Protein AF-A0A1G4IX82-F1 (afdb_monomer)

Radius of gyration: 28.61 Å; Cα contacts (8 Å, |Δi|>4): 313; chains: 1; bounding box: 62×104×57 Å

Structure (mmCIF, N/CA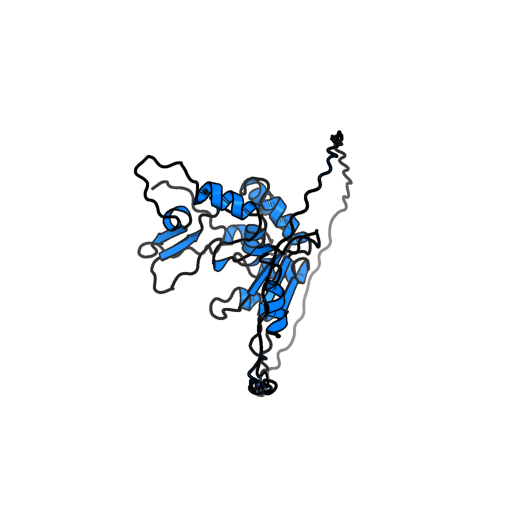/C/O backbone):
data_AF-A0A1G4IX82-F1
#
_entry.id   AF-A0A1G4IX82-F1
#
loop_
_atom_site.group_PDB
_atom_site.id
_atom_site.type_symbol
_atom_site.label_atom_id
_atom_site.label_alt_id
_atom_site.label_comp_id
_atom_site.label_asym_id
_atom_site.label_entity_id
_atom_site.label_seq_id
_atom_site.pdbx_PDB_ins_code
_atom_site.Cartn_x
_atom_site.Cartn_y
_atom_site.Cartn_z
_atom_site.occupancy
_atom_site.B_iso_or_equiv
_atom_site.auth_seq_id
_atom_site.auth_comp_id
_atom_site.auth_asym_id
_atom_site.auth_atom_id
_atom_site.pdbx_PDB_model_num
ATOM 1 N N . MET A 1 1 ? 23.870 -3.091 -19.923 1.00 41.22 1 MET A N 1
ATOM 2 C CA . MET A 1 1 ? 22.782 -3.648 -19.103 1.00 41.22 1 MET A CA 1
ATOM 3 C C . MET A 1 1 ? 23.452 -4.299 -17.916 1.00 41.22 1 MET A C 1
ATOM 5 O O . MET A 1 1 ? 24.104 -5.318 -18.095 1.00 41.22 1 MET A O 1
ATOM 9 N N . SER A 1 2 ? 23.462 -3.625 -16.768 1.00 43.12 2 SER A N 1
ATOM 10 C CA . SER A 1 2 ? 23.873 -4.253 -15.514 1.00 43.12 2 SER A CA 1
ATOM 11 C C . SER A 1 2 ? 22.915 -5.416 -15.274 1.00 43.12 2 SER A C 1
ATOM 13 O O . SER A 1 2 ? 21.701 -5.225 -15.257 1.00 43.12 2 SER A O 1
ATOM 15 N N . ASN A 1 3 ? 23.457 -6.631 -15.205 1.00 47.16 3 ASN A N 1
ATOM 16 C CA . ASN A 1 3 ? 22.726 -7.838 -14.829 1.00 47.16 3 ASN A CA 1
ATOM 17 C C . ASN A 1 3 ? 22.459 -7.794 -13.322 1.00 47.16 3 ASN A C 1
ATOM 19 O O . ASN A 1 3 ? 22.955 -8.645 -12.586 1.00 47.16 3 ASN A O 1
ATOM 23 N N . ASP A 1 4 ? 21.754 -6.765 -12.853 1.00 60.28 4 ASP A N 1
ATOM 24 C CA . ASP A 1 4 ? 21.287 -6.772 -11.478 1.00 60.28 4 ASP A CA 1
ATOM 25 C C . ASP A 1 4 ? 20.246 -7.890 -11.365 1.00 60.28 4 ASP A C 1
ATOM 27 O O . ASP A 1 4 ? 19.323 -7.960 -12.189 1.00 60.28 4 ASP A O 1
ATOM 31 N N . PRO A 1 5 ? 20.430 -8.829 -10.423 1.00 74.31 5 PRO A N 1
ATOM 32 C CA . PRO A 1 5 ? 19.507 -9.932 -10.247 1.00 74.31 5 PRO A CA 1
ATOM 33 C C . PRO A 1 5 ? 18.136 -9.362 -9.889 1.00 74.31 5 PRO A C 1
ATOM 35 O O . PRO A 1 5 ? 17.968 -8.690 -8.875 1.00 74.31 5 PRO A O 1
ATOM 38 N N . PHE A 1 6 ? 17.157 -9.613 -10.755 1.00 84.69 6 PHE A N 1
ATOM 39 C CA . PHE A 1 6 ? 15.769 -9.278 -10.479 1.00 84.69 6 PHE A CA 1
ATOM 40 C C . PHE A 1 6 ? 15.252 -10.170 -9.345 1.00 84.69 6 PHE A C 1
ATOM 42 O O . PHE A 1 6 ? 15.363 -11.395 -9.423 1.00 84.69 6 PHE A O 1
ATOM 49 N N . VAL A 1 7 ? 14.684 -9.546 -8.317 1.00 91.25 7 VAL A N 1
ATOM 50 C CA . VAL A 1 7 ? 13.991 -10.216 -7.215 1.00 91.25 7 VAL A CA 1
ATOM 51 C C . VAL A 1 7 ? 12.502 -9.935 -7.377 1.00 91.25 7 VAL A C 1
ATOM 53 O O . VAL A 1 7 ? 12.116 -8.775 -7.467 1.00 91.25 7 VAL A O 1
ATOM 56 N N . ASP A 1 8 ? 11.680 -10.984 -7.430 1.00 95.00 8 ASP A N 1
ATOM 57 C CA . ASP A 1 8 ? 10.219 -10.858 -7.392 1.00 95.00 8 ASP A CA 1
ATOM 58 C C . ASP A 1 8 ? 9.787 -10.707 -5.926 1.00 95.00 8 ASP A C 1
ATOM 60 O O . ASP A 1 8 ? 9.756 -11.683 -5.164 1.00 95.00 8 ASP A O 1
ATOM 64 N N . TYR A 1 9 ? 9.530 -9.466 -5.507 1.00 96.56 9 TYR A N 1
ATOM 65 C CA . TYR A 1 9 ? 9.206 -9.161 -4.114 1.00 96.56 9 TYR A CA 1
ATOM 66 C C . TYR A 1 9 ? 7.823 -9.681 -3.728 1.00 96.56 9 TYR A C 1
ATOM 68 O O . TYR A 1 9 ? 7.663 -10.184 -2.616 1.00 96.56 9 TYR A O 1
ATOM 76 N N . SER A 1 10 ? 6.837 -9.633 -4.629 1.00 96.62 10 SER A N 1
ATOM 77 C CA . SER A 1 10 ? 5.525 -10.242 -4.394 1.00 96.62 10 SER A CA 1
ATOM 78 C C . SER A 1 10 ? 5.630 -11.727 -4.070 1.00 96.62 10 SER A C 1
ATOM 80 O O . SER A 1 10 ? 5.012 -12.180 -3.103 1.00 96.62 10 SER A O 1
ATOM 82 N N . GLN A 1 11 ? 6.416 -12.483 -4.842 1.00 96.12 11 GLN A N 1
ATOM 83 C CA . GLN A 1 11 ? 6.622 -13.906 -4.595 1.00 96.12 11 GLN A CA 1
ATOM 84 C C . GLN A 1 11 ? 7.388 -14.132 -3.290 1.00 96.12 11 GLN A C 1
ATOM 86 O O . GLN A 1 11 ? 6.940 -14.912 -2.449 1.00 96.12 11 GLN A O 1
ATOM 91 N N . LEU A 1 12 ? 8.504 -13.433 -3.079 1.00 96.62 12 LEU A N 1
ATOM 92 C CA . LEU A 1 12 ? 9.318 -13.580 -1.872 1.00 96.62 12 LEU A CA 1
ATOM 93 C C . LEU A 1 12 ? 8.511 -13.303 -0.594 1.00 96.62 12 LEU A C 1
ATOM 95 O O . LEU A 1 12 ? 8.520 -14.109 0.333 1.00 96.62 12 LEU A O 1
ATOM 99 N N . LEU A 1 13 ? 7.784 -12.186 -0.557 1.00 97.06 13 LEU A N 1
ATOM 100 C CA . LEU A 1 13 ? 6.978 -11.791 0.596 1.00 97.06 13 LEU A CA 1
ATOM 101 C C . LEU A 1 13 ? 5.743 -12.688 0.775 1.00 97.06 13 LEU A C 1
ATOM 103 O O . LEU A 1 13 ? 5.242 -12.811 1.889 1.00 97.06 13 LEU A O 1
ATOM 107 N N . SER A 1 14 ? 5.265 -13.367 -0.276 1.00 96.31 14 SER A N 1
ATOM 108 C CA . SER A 1 14 ? 4.189 -14.361 -0.135 1.00 96.31 14 SER A CA 1
ATOM 109 C C . SER A 1 14 ? 4.606 -15.586 0.687 1.00 96.31 14 SER A C 1
ATOM 111 O O . SER A 1 14 ? 3.750 -16.223 1.297 1.00 96.31 14 SER A O 1
ATOM 113 N N . HIS A 1 15 ? 5.912 -15.874 0.760 1.00 97.00 15 HIS A N 1
ATOM 114 C CA . HIS A 1 15 ? 6.483 -16.938 1.589 1.00 97.00 15 HIS A CA 1
ATOM 115 C C . HIS A 1 15 ? 6.694 -16.529 3.054 1.00 97.00 15 HIS A C 1
ATOM 117 O O . HIS A 1 15 ? 7.236 -17.315 3.832 1.00 97.00 15 HIS A O 1
ATOM 123 N N . LEU A 1 16 ? 6.270 -15.319 3.443 1.00 96.75 16 LEU A N 1
ATOM 124 C CA . LEU A 1 16 ? 6.296 -14.873 4.837 1.00 96.75 16 LEU A CA 1
ATOM 125 C C . LEU A 1 16 ? 5.443 -15.773 5.739 1.00 96.75 16 LEU A C 1
ATOM 127 O O . LEU A 1 16 ? 5.769 -15.928 6.912 1.00 96.75 16 LEU A O 1
ATOM 131 N N . LEU A 1 17 ? 4.393 -16.388 5.187 1.00 96.12 17 LEU A N 1
ATOM 132 C CA . LEU A 1 17 ? 3.630 -17.437 5.854 1.00 96.12 17 LEU A CA 1
ATOM 133 C C . LEU A 1 17 ? 3.975 -18.809 5.278 1.00 96.12 17 LEU A C 1
ATOM 135 O O . LEU A 1 17 ? 4.116 -18.969 4.062 1.00 96.12 17 LEU A O 1
ATOM 139 N N . THR A 1 18 ? 4.074 -19.803 6.154 1.00 95.12 18 THR A N 1
ATOM 140 C CA . THR A 1 18 ? 4.174 -21.211 5.768 1.00 95.12 18 THR A CA 1
ATOM 141 C C . THR A 1 18 ? 2.829 -21.729 5.254 1.00 95.12 18 THR A C 1
ATOM 143 O O . THR A 1 18 ? 1.803 -21.043 5.315 1.00 95.12 18 THR A O 1
ATOM 146 N N . ASP A 1 19 ? 2.789 -22.954 4.735 1.00 92.94 19 ASP A N 1
ATOM 147 C CA . ASP A 1 19 ? 1.537 -23.571 4.283 1.00 92.94 19 ASP A CA 1
ATOM 148 C C . ASP A 1 19 ? 0.565 -23.846 5.439 1.00 92.94 19 ASP A C 1
ATOM 150 O O . ASP A 1 19 ? -0.650 -23.812 5.248 1.00 92.94 19 ASP A O 1
ATOM 154 N N . GLU A 1 20 ? 1.095 -23.983 6.650 1.00 92.62 20 GLU A N 1
ATOM 155 C CA . GLU A 1 20 ? 0.353 -24.135 7.901 1.00 92.62 20 GLU A CA 1
ATOM 156 C C . GLU A 1 20 ? -0.244 -22.811 8.407 1.00 92.62 20 GLU A C 1
ATOM 158 O O . GLU A 1 20 ? -1.150 -22.827 9.237 1.00 92.62 20 GLU A O 1
ATOM 163 N N . GLY A 1 21 ? 0.200 -21.671 7.863 1.00 90.75 21 GLY A N 1
ATOM 164 C CA . GLY A 1 21 ? -0.281 -20.340 8.241 1.00 90.75 21 GLY A CA 1
ATOM 165 C C . GLY A 1 21 ? 0.510 -19.670 9.365 1.00 90.75 21 GLY A C 1
ATOM 166 O O . GLY A 1 21 ? 0.087 -18.616 9.831 1.00 90.75 21 GLY A O 1
ATOM 167 N N . ASP A 1 22 ? 1.648 -20.239 9.760 1.00 92.81 22 ASP A N 1
ATOM 168 C CA . ASP A 1 22 ? 2.578 -19.636 10.716 1.00 92.81 22 ASP A CA 1
ATOM 169 C C . ASP A 1 22 ? 3.584 -18.719 10.005 1.00 92.81 22 ASP A C 1
ATOM 171 O O . ASP A 1 22 ? 3.828 -18.848 8.802 1.00 92.81 22 ASP A O 1
ATOM 175 N N . LEU A 1 23 ? 4.202 -17.791 10.742 1.00 94.06 23 LEU A N 1
ATOM 176 C CA . LEU A 1 23 ? 5.293 -16.974 10.206 1.00 94.06 23 LEU A CA 1
ATOM 177 C C . LEU A 1 23 ? 6.522 -17.843 9.914 1.00 94.06 23 LEU A C 1
ATOM 179 O O . LEU A 1 23 ? 6.988 -18.614 10.749 1.00 94.06 23 LEU A O 1
ATOM 183 N N . ASN A 1 24 ? 7.074 -17.694 8.714 1.00 96.56 24 ASN A N 1
ATOM 184 C CA . ASN A 1 24 ? 8.258 -18.421 8.291 1.00 96.56 24 ASN A CA 1
ATOM 185 C C . ASN A 1 24 ? 9.527 -17.724 8.802 1.00 96.56 24 ASN A C 1
ATOM 187 O O . ASN A 1 24 ? 10.044 -16.813 8.153 1.00 96.56 24 ASN A O 1
ATOM 191 N N . ASP A 1 25 ? 10.060 -18.187 9.934 1.00 95.31 25 ASP A N 1
ATOM 192 C CA . ASP A 1 25 ? 11.262 -17.630 10.576 1.00 95.31 25 ASP A CA 1
ATOM 193 C C . ASP A 1 25 ? 12.472 -17.520 9.634 1.00 95.31 25 ASP A C 1
ATOM 195 O O . ASP A 1 25 ? 13.252 -16.568 9.718 1.00 95.31 25 ASP A O 1
ATOM 199 N N . GLY A 1 26 ? 12.631 -18.471 8.708 1.00 96.38 26 GLY A N 1
ATOM 200 C CA . GLY A 1 26 ? 13.714 -18.446 7.725 1.00 96.38 26 GLY A CA 1
ATOM 201 C C . GLY A 1 26 ? 13.577 -17.279 6.747 1.00 96.38 26 GLY A C 1
ATOM 202 O O . GLY A 1 26 ? 14.545 -16.562 6.488 1.00 96.38 26 GLY A O 1
ATOM 203 N N . VAL A 1 27 ? 12.362 -17.052 6.243 1.00 96.12 27 VAL A N 1
ATOM 204 C CA . VAL A 1 27 ? 12.056 -15.926 5.348 1.00 96.12 27 VAL A CA 1
ATOM 205 C C . VAL A 1 27 ? 12.118 -14.605 6.108 1.00 96.12 27 VAL A C 1
ATOM 207 O O . VAL A 1 27 ? 12.743 -13.666 5.629 1.00 96.12 27 VAL A O 1
ATOM 210 N N . VAL A 1 28 ? 11.565 -14.539 7.320 1.00 95.62 28 VAL A N 1
ATOM 211 C CA . VAL A 1 28 ? 11.653 -13.371 8.211 1.00 95.62 28 VAL A CA 1
ATOM 212 C C . VAL A 1 28 ? 13.117 -12.977 8.446 1.00 95.62 28 VAL A C 1
ATOM 214 O O . VAL A 1 28 ? 13.485 -11.818 8.252 1.00 95.62 28 VAL A O 1
ATOM 217 N N . SER A 1 29 ? 13.978 -13.946 8.780 1.00 95.44 29 SER A N 1
ATOM 218 C CA . SER A 1 29 ? 15.417 -13.725 8.974 1.00 95.44 29 SER A CA 1
ATOM 219 C C . SER A 1 29 ? 16.102 -13.180 7.719 1.00 95.44 29 SER A C 1
ATOM 221 O O . SER A 1 29 ? 16.913 -12.254 7.800 1.00 95.44 29 SER A O 1
ATOM 223 N N . PHE A 1 30 ? 15.751 -13.707 6.546 1.00 96.44 30 PHE A N 1
ATOM 224 C CA . PHE A 1 30 ? 16.269 -13.212 5.274 1.00 96.44 30 PHE A CA 1
ATOM 225 C C . PHE A 1 30 ? 15.810 -11.775 4.980 1.00 96.44 30 PHE A C 1
ATOM 227 O O . PHE A 1 30 ? 16.629 -10.925 4.628 1.00 96.44 30 PHE A O 1
ATOM 234 N N . LEU A 1 31 ? 14.525 -11.473 5.181 1.00 95.88 31 LEU A N 1
ATOM 235 C CA . LEU A 1 31 ? 13.945 -10.153 4.922 1.00 95.88 31 LEU A CA 1
ATOM 236 C C . LEU A 1 31 ? 14.518 -9.062 5.837 1.00 95.88 31 LEU A C 1
ATOM 238 O O . LEU A 1 31 ? 14.674 -7.928 5.382 1.00 95.88 31 LEU A O 1
ATOM 242 N N . TYR A 1 32 ? 14.922 -9.402 7.068 1.00 94.94 32 TYR A N 1
ATOM 243 C CA . TYR A 1 32 ? 15.658 -8.476 7.941 1.00 94.94 32 TYR A CA 1
ATOM 244 C C . TYR A 1 32 ? 16.965 -7.976 7.323 1.00 94.94 32 TYR A C 1
ATOM 246 O O . TYR A 1 32 ? 17.339 -6.829 7.541 1.00 94.94 32 TYR A O 1
ATOM 254 N N . HIS A 1 33 ? 17.653 -8.816 6.550 1.00 94.12 33 HIS A N 1
ATOM 255 C CA . HIS A 1 33 ? 18.909 -8.444 5.899 1.00 94.12 33 HIS A CA 1
ATOM 256 C C . HIS A 1 33 ? 18.693 -7.812 4.520 1.00 94.12 33 HIS A C 1
ATOM 258 O O . HIS A 1 33 ? 19.575 -7.112 4.026 1.00 94.12 33 HIS A O 1
ATOM 264 N N . LEU A 1 34 ? 17.542 -8.067 3.889 1.00 94.25 34 LEU A N 1
ATOM 265 C CA . LEU A 1 34 ? 17.231 -7.567 2.553 1.00 94.25 34 LEU A CA 1
ATOM 266 C C . LEU A 1 34 ? 16.857 -6.079 2.555 1.00 94.25 34 LEU A C 1
ATOM 268 O O . LEU A 1 34 ? 17.252 -5.350 1.646 1.00 94.25 34 LEU A O 1
ATOM 272 N N . PHE A 1 35 ? 16.092 -5.626 3.552 1.00 94.25 35 PHE A N 1
ATOM 273 C CA . PHE A 1 35 ? 15.639 -4.238 3.635 1.00 94.25 35 PHE A CA 1
ATOM 274 C C . PHE A 1 35 ? 16.540 -3.402 4.562 1.00 94.25 35 PHE A C 1
ATOM 276 O O . PHE A 1 35 ? 16.764 -3.791 5.707 1.00 94.25 35 PHE A O 1
ATOM 283 N N . PRO A 1 36 ? 17.035 -2.232 4.117 1.00 93.25 36 PRO A N 1
ATOM 284 C CA . PRO A 1 36 ? 17.949 -1.409 4.909 1.00 93.25 36 PRO A CA 1
ATOM 285 C C . PRO A 1 36 ? 17.248 -0.690 6.073 1.00 93.25 36 PRO A C 1
ATOM 287 O O . PRO A 1 36 ? 16.031 -0.526 6.073 1.00 93.25 36 PRO A O 1
ATOM 290 N N . GLY A 1 37 ? 18.027 -0.194 7.043 1.00 90.56 37 GLY A N 1
ATOM 291 C CA . GLY A 1 37 ? 17.549 0.743 8.075 1.00 90.56 37 GLY A CA 1
ATOM 292 C C . GLY A 1 37 ? 16.405 0.206 8.940 1.00 90.56 37 GLY A C 1
ATOM 293 O O . GLY A 1 37 ? 15.438 0.931 9.200 1.00 90.56 37 GLY A O 1
ATOM 294 N N . ASP A 1 38 ? 16.474 -1.080 9.299 1.00 95.75 38 ASP A N 1
ATOM 295 C CA . ASP A 1 38 ? 15.471 -1.812 10.085 1.00 95.75 38 ASP A CA 1
ATOM 296 C C . ASP A 1 38 ? 14.043 -1.688 9.530 1.00 95.75 38 ASP A C 1
ATOM 298 O O . ASP A 1 38 ? 13.053 -1.832 10.250 1.00 95.75 38 ASP A O 1
ATOM 302 N N . LEU A 1 39 ? 13.913 -1.391 8.233 1.00 97.19 39 LEU A N 1
ATOM 303 C CA . LEU A 1 39 ? 12.640 -1.073 7.596 1.00 97.19 39 LEU A CA 1
ATOM 304 C C . LEU A 1 39 ? 11.651 -2.235 7.715 1.00 97.19 39 LEU A C 1
ATOM 306 O O . LEU A 1 39 ? 10.479 -2.015 8.015 1.00 97.19 39 LEU A 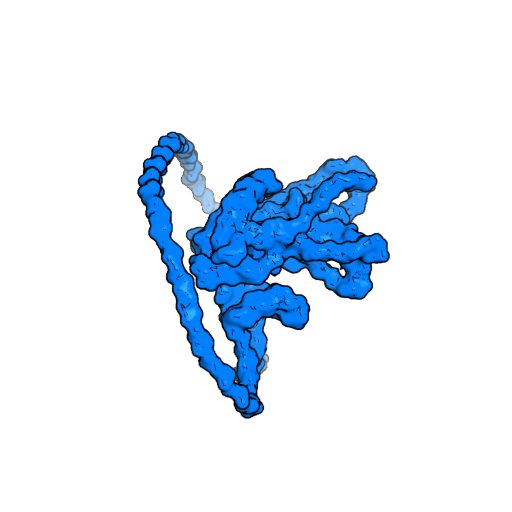O 1
ATOM 310 N N . PHE A 1 40 ? 12.135 -3.469 7.554 1.00 97.88 40 PHE A N 1
ATOM 311 C CA . PHE A 1 40 ? 11.311 -4.662 7.716 1.00 97.88 40 PHE A CA 1
ATOM 312 C C . PHE A 1 40 ? 10.873 -4.880 9.172 1.00 97.88 40 PHE A C 1
ATOM 314 O O . PHE A 1 40 ? 9.701 -5.153 9.408 1.00 97.88 40 PHE A O 1
ATOM 321 N N . VAL A 1 41 ? 11.759 -4.665 10.157 1.00 97.75 41 VAL A N 1
ATOM 322 C CA . VAL A 1 41 ? 11.407 -4.740 11.592 1.00 97.75 41 VAL A CA 1
ATOM 323 C C . VAL A 1 41 ? 10.297 -3.748 11.921 1.00 97.75 41 VAL A C 1
ATOM 325 O O . VAL A 1 41 ? 9.314 -4.099 12.574 1.00 97.75 41 VAL A O 1
ATOM 328 N N . ARG A 1 42 ? 10.432 -2.507 11.443 1.00 98.06 42 ARG A N 1
ATOM 329 C CA . ARG A 1 42 ? 9.450 -1.444 11.672 1.00 98.06 42 ARG A CA 1
ATOM 330 C C . ARG A 1 42 ? 8.121 -1.739 10.978 1.00 98.06 42 ARG A C 1
ATOM 332 O O . ARG A 1 42 ? 7.076 -1.511 11.577 1.00 98.06 42 ARG A O 1
ATOM 339 N N . ALA A 1 43 ? 8.147 -2.286 9.762 1.00 98.31 43 ALA A N 1
ATOM 340 C CA . ALA A 1 43 ? 6.940 -2.705 9.051 1.00 98.31 43 ALA A CA 1
ATOM 341 C C . ALA A 1 43 ? 6.218 -3.860 9.765 1.00 98.31 43 ALA A C 1
ATOM 343 O O . ALA A 1 43 ? 5.009 -3.787 9.951 1.00 98.31 43 ALA A O 1
ATOM 344 N N . MET A 1 44 ? 6.944 -4.881 10.231 1.00 97.75 44 MET A N 1
ATOM 345 C CA . MET A 1 44 ? 6.365 -5.979 11.018 1.00 97.75 44 MET A CA 1
ATOM 346 C C . MET A 1 44 ? 5.806 -5.490 12.357 1.00 97.75 44 MET A C 1
ATOM 348 O O . MET A 1 44 ? 4.689 -5.839 12.721 1.00 97.75 44 MET A O 1
ATOM 352 N N . SER A 1 45 ? 6.528 -4.602 13.045 1.00 97.50 45 SER A N 1
ATOM 353 C CA . SER A 1 45 ? 6.041 -3.985 14.286 1.00 97.50 45 SER A CA 1
ATOM 354 C C . SER A 1 45 ? 4.733 -3.224 14.063 1.00 97.50 45 SER A C 1
ATOM 356 O O . SER A 1 45 ? 3.853 -3.257 14.916 1.00 97.50 45 SER A O 1
ATOM 358 N N . LEU A 1 46 ? 4.592 -2.562 12.910 1.00 97.75 46 LEU A N 1
ATOM 359 C CA . LEU A 1 46 ? 3.368 -1.862 12.535 1.00 97.75 46 LEU A CA 1
ATOM 360 C C . LEU A 1 46 ? 2.216 -2.827 12.222 1.00 97.75 46 LEU A C 1
ATOM 362 O O . LEU A 1 46 ? 1.083 -2.580 12.628 1.00 97.75 46 LEU A O 1
ATOM 366 N N . LEU A 1 47 ? 2.507 -3.941 11.544 1.00 97.69 47 LEU A N 1
ATOM 367 C CA . LEU A 1 47 ? 1.524 -4.994 11.279 1.00 97.69 47 LEU A CA 1
ATOM 368 C C . LEU A 1 47 ? 0.962 -5.601 12.567 1.00 97.69 47 LEU A C 1
ATOM 370 O O . LEU A 1 47 ? -0.189 -6.028 12.568 1.00 97.69 47 LEU A O 1
ATOM 374 N N . ASP A 1 48 ? 1.729 -5.595 13.657 1.00 97.00 48 ASP A N 1
ATOM 375 C CA . ASP A 1 48 ? 1.306 -6.099 14.966 1.00 97.00 48 ASP A CA 1
ATOM 376 C C . ASP A 1 48 ? 0.744 -5.011 15.905 1.00 97.00 48 ASP A C 1
ATOM 378 O O . ASP A 1 48 ? 0.176 -5.334 16.953 1.00 97.00 48 ASP A O 1
ATOM 382 N N . SER A 1 49 ? 0.854 -3.721 15.556 1.00 96.31 49 SER A N 1
ATOM 383 C CA . SER A 1 49 ? 0.565 -2.618 16.490 1.00 96.31 49 SER A CA 1
ATOM 384 C C . SER A 1 49 ? -0.921 -2.329 16.708 1.00 96.31 49 SER A C 1
ATOM 386 O O . SER A 1 49 ? -1.271 -1.665 17.680 1.00 96.31 49 SER A O 1
ATOM 388 N N . ARG A 1 50 ? -1.808 -2.855 15.850 1.00 97.31 50 ARG A N 1
ATOM 389 C CA . ARG A 1 50 ? -3.250 -2.529 15.823 1.00 97.31 50 ARG A CA 1
ATOM 390 C C . ARG A 1 50 ? -3.566 -1.090 15.420 1.00 97.31 50 ARG A C 1
ATOM 392 O O . ARG A 1 50 ? -4.645 -0.588 15.730 1.00 97.31 50 ARG A O 1
ATOM 399 N N . ASP A 1 51 ? -2.666 -0.449 14.683 1.00 96.88 51 ASP A N 1
ATOM 400 C CA . ASP A 1 51 ? -2.871 0.917 14.193 1.00 96.88 51 ASP A CA 1
ATOM 401 C C . ASP A 1 51 ? -3.141 0.993 12.688 1.00 96.88 51 ASP A C 1
ATOM 403 O O . ASP A 1 51 ? -3.305 2.087 12.150 1.00 96.88 51 ASP A O 1
ATOM 407 N N . MET A 1 52 ? -3.195 -0.144 11.993 1.00 98.00 52 MET A N 1
ATOM 408 C CA . MET A 1 52 ? -3.421 -0.201 1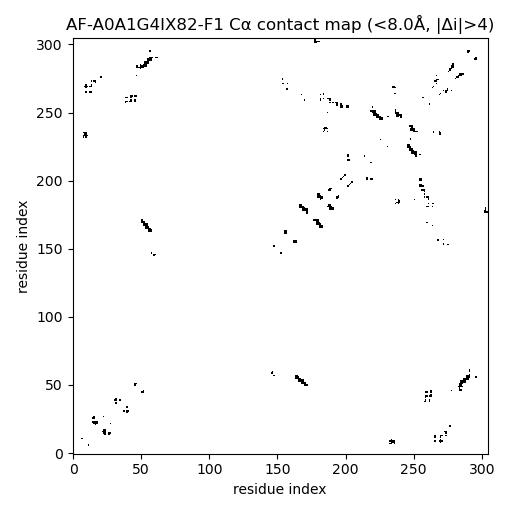0.549 1.00 98.00 52 MET A CA 1
ATOM 409 C C . MET A 1 52 ? -4.897 -0.423 10.218 1.00 98.00 52 MET A C 1
ATOM 411 O O . MET A 1 52 ? -5.518 -1.387 10.670 1.00 98.00 52 MET A O 1
ATOM 415 N N . PHE A 1 53 ? -5.434 0.450 9.370 1.00 97.56 53 PHE A N 1
ATOM 416 C CA . PHE A 1 53 ? -6.825 0.447 8.936 1.00 97.56 53 PHE A CA 1
ATOM 417 C C . PHE A 1 53 ? -6.911 0.465 7.409 1.00 97.56 53 PHE A C 1
ATOM 419 O O . PHE A 1 53 ? -6.239 1.252 6.737 1.00 97.56 53 PHE A O 1
ATOM 426 N N . ILE A 1 54 ? -7.777 -0.382 6.863 1.00 97.25 54 ILE A N 1
ATOM 427 C CA . ILE A 1 54 ? -8.136 -0.433 5.448 1.00 97.25 54 ILE A CA 1
ATOM 428 C C . ILE A 1 54 ? -9.630 -0.125 5.360 1.00 97.25 54 ILE A C 1
ATOM 430 O O . ILE A 1 54 ? -10.472 -0.968 5.669 1.00 97.25 54 ILE A O 1
ATOM 434 N N . TYR A 1 55 ? -9.963 1.098 4.954 1.00 95.75 55 TYR A N 1
ATOM 435 C CA . TYR A 1 55 ? -11.348 1.513 4.752 1.00 95.75 55 TYR A CA 1
ATOM 436 C C . TYR A 1 55 ? -11.780 1.198 3.323 1.00 95.75 55 TYR A C 1
ATOM 438 O O . TYR A 1 55 ? -11.101 1.609 2.383 1.00 95.75 55 TYR A O 1
ATOM 446 N N . LEU A 1 56 ? -12.906 0.509 3.149 1.00 94.25 56 LEU A N 1
ATOM 447 C CA . LEU A 1 56 ? -13.502 0.198 1.848 1.00 94.25 56 LEU A CA 1
ATOM 448 C C . LEU A 1 56 ? -14.790 0.992 1.672 1.00 94.25 56 LEU A C 1
ATOM 450 O O . LEU A 1 56 ? -15.680 0.899 2.512 1.00 94.25 56 LEU A O 1
ATOM 454 N N . PHE A 1 57 ? -14.920 1.742 0.582 1.00 92.06 57 PHE A N 1
ATOM 455 C CA . PHE A 1 57 ? -16.155 2.460 0.291 1.00 92.06 57 PHE A CA 1
ATOM 456 C C . PHE A 1 57 ? -17.132 1.567 -0.485 1.00 92.06 57 PHE A C 1
ATOM 458 O O . PHE A 1 57 ? -16.899 1.255 -1.656 1.00 92.06 57 PHE A O 1
ATOM 465 N N . ASP A 1 58 ? -18.236 1.175 0.157 1.00 87.38 58 ASP A N 1
ATOM 466 C CA . ASP A 1 58 ? -19.300 0.386 -0.470 1.00 87.38 58 ASP A CA 1
ATOM 467 C C . ASP A 1 58 ? -20.401 1.306 -1.014 1.00 87.38 58 ASP A C 1
ATOM 469 O O . ASP A 1 58 ? -21.273 1.796 -0.295 1.00 87.38 58 ASP A O 1
ATOM 473 N N . LYS A 1 59 ? -20.366 1.531 -2.330 1.00 73.19 59 LYS A N 1
ATOM 474 C CA . LYS A 1 59 ? -21.339 2.377 -3.032 1.00 73.19 59 LYS A CA 1
ATOM 475 C C . LYS A 1 59 ? -22.694 1.682 -3.243 1.00 73.19 59 LYS A C 1
ATOM 477 O O . LYS A 1 59 ? -23.664 2.354 -3.599 1.00 73.19 59 LYS A O 1
ATOM 482 N N . ALA A 1 60 ? -22.786 0.361 -3.060 1.00 63.97 60 ALA A N 1
ATOM 483 C CA . ALA A 1 60 ? -23.930 -0.438 -3.502 1.00 63.97 60 ALA A CA 1
ATOM 484 C C . ALA A 1 60 ? -25.227 -0.173 -2.714 1.00 63.97 60 ALA A C 1
ATOM 486 O O . ALA A 1 60 ? -26.308 -0.513 -3.191 1.00 63.97 60 ALA A O 1
ATOM 487 N N . GLN A 1 61 ? -25.157 0.490 -1.556 1.00 53.69 61 GLN A N 1
ATOM 488 C CA . GLN A 1 61 ? -26.338 0.790 -0.732 1.00 53.69 61 GLN A CA 1
ATOM 489 C C . GLN A 1 61 ? -26.917 2.199 -0.956 1.00 53.69 61 GLN A C 1
ATOM 491 O O . GLN A 1 61 ? -27.933 2.574 -0.371 1.00 53.69 61 GLN A O 1
ATOM 496 N N . GLY A 1 62 ? -26.314 2.983 -1.852 1.00 49.06 62 GLY A N 1
ATOM 497 C CA . GLY A 1 62 ? -26.640 4.387 -2.076 1.00 49.06 62 GLY A CA 1
ATOM 498 C C . GLY A 1 62 ? -27.784 4.664 -3.054 1.00 49.06 62 GLY A C 1
ATOM 499 O O . GLY A 1 62 ? -27.625 5.524 -3.915 1.00 49.06 62 GLY A O 1
ATOM 500 N N . THR A 1 63 ? -28.971 4.063 -2.904 1.00 44.78 63 THR A N 1
ATOM 501 C CA . THR A 1 63 ? -30.193 4.831 -3.229 1.00 44.78 63 THR A CA 1
ATOM 502 C C . THR A 1 63 ? -30.467 5.759 -2.055 1.00 44.78 63 THR A C 1
ATOM 504 O O . THR A 1 63 ? -31.419 5.578 -1.296 1.00 44.78 63 THR A O 1
ATOM 507 N N . CYS A 1 64 ? -29.575 6.729 -1.865 1.00 44.19 64 CYS A N 1
ATOM 508 C CA . CYS A 1 64 ? -29.803 7.814 -0.937 1.00 44.19 64 CYS A CA 1
ATOM 509 C C . CYS A 1 64 ? -30.984 8.598 -1.514 1.00 44.19 64 CYS A C 1
ATOM 511 O O . CYS A 1 64 ? -30.859 9.261 -2.546 1.00 44.19 64 CYS A O 1
ATOM 513 N N . LYS A 1 65 ? -32.168 8.446 -0.909 1.00 46.44 65 LYS A N 1
ATOM 514 C CA . LYS A 1 65 ? -33.262 9.392 -1.113 1.00 46.44 65 LYS A CA 1
ATOM 515 C C . LYS A 1 65 ? -32.719 10.711 -0.590 1.00 46.44 65 LYS A C 1
ATOM 517 O O . LYS A 1 65 ? -32.738 10.925 0.616 1.00 46.44 65 LYS A O 1
ATOM 522 N N . HIS A 1 66 ? -32.137 11.516 -1.475 1.00 45.81 66 HIS A N 1
ATOM 523 C CA . HIS A 1 66 ? -31.725 12.865 -1.142 1.00 45.81 66 HIS A CA 1
ATOM 524 C C . HIS A 1 66 ? -32.889 13.517 -0.402 1.00 45.81 66 HIS A C 1
ATOM 526 O O . HIS A 1 66 ? -33.985 13.636 -0.953 1.00 45.81 66 HIS A O 1
ATOM 532 N N . SER A 1 67 ? -32.655 13.870 0.861 1.00 51.22 67 SER A N 1
ATOM 533 C CA . SER A 1 67 ? -33.457 14.860 1.558 1.00 51.22 67 SER A CA 1
ATOM 534 C C . SER A 1 67 ? -33.564 16.049 0.614 1.00 51.22 67 SER A C 1
ATOM 536 O O . SER A 1 67 ? -32.536 16.564 0.166 1.00 51.22 67 SER A O 1
ATOM 538 N N . GLU A 1 68 ? -34.793 16.384 0.222 1.00 48.00 68 GLU A N 1
ATOM 539 C CA . GLU A 1 68 ? -35.089 17.508 -0.657 1.00 48.00 68 GLU A CA 1
ATOM 540 C C . GLU A 1 68 ? -34.284 18.722 -0.206 1.00 48.00 68 GLU A C 1
ATOM 542 O O . GLU A 1 68 ? -34.330 19.130 0.956 1.00 48.00 68 GLU A O 1
ATOM 547 N N . SER A 1 69 ? -33.495 19.243 -1.142 1.00 50.16 69 SER A N 1
ATOM 548 C CA . SER A 1 69 ? -32.752 20.481 -0.996 1.00 50.16 69 SER A CA 1
ATOM 549 C C . SER A 1 69 ? -33.712 21.557 -0.496 1.00 50.16 69 SER A C 1
ATOM 551 O O . SER A 1 69 ? -34.629 21.943 -1.216 1.00 50.16 69 SER A O 1
ATOM 553 N N . THR A 1 70 ? -33.522 22.042 0.730 1.00 49.59 70 THR A N 1
ATOM 554 C CA . THR A 1 70 ? -34.176 23.268 1.187 1.00 49.59 70 THR A CA 1
ATOM 555 C C . THR A 1 70 ? -33.725 24.395 0.269 1.00 49.59 70 THR A C 1
ATOM 557 O O . THR A 1 70 ? -32.552 24.770 0.273 1.00 49.59 70 THR A O 1
ATOM 560 N N . GLU A 1 71 ? -34.647 24.881 -0.560 1.00 53.12 71 GLU A N 1
ATOM 561 C CA . GLU A 1 71 ? -34.483 26.098 -1.345 1.00 53.12 71 GLU A CA 1
ATOM 562 C C . GLU A 1 71 ? -34.114 27.241 -0.393 1.00 53.12 71 GLU A C 1
ATOM 564 O O . GLU A 1 71 ? -34.848 27.556 0.544 1.00 53.12 71 GLU A O 1
ATOM 569 N N . THR A 1 72 ? -32.948 27.848 -0.596 1.00 57.91 72 THR A N 1
ATOM 570 C CA . THR A 1 72 ? -32.592 29.102 0.069 1.00 57.91 72 THR A CA 1
ATOM 571 C C . THR A 1 72 ? -33.387 30.226 -0.583 1.00 57.91 72 THR A C 1
ATOM 573 O O . THR A 1 72 ? -33.221 30.480 -1.779 1.00 57.91 72 THR A O 1
ATOM 576 N N . GLU A 1 73 ? -34.259 30.880 0.188 1.00 61.50 73 GLU A N 1
ATOM 577 C CA . GLU A 1 73 ? -34.984 32.070 -0.260 1.00 61.50 73 GLU A CA 1
ATOM 578 C C . GLU A 1 73 ? -34.002 33.175 -0.705 1.00 61.50 73 GLU A C 1
ATOM 580 O O . GLU A 1 73 ? -32.959 33.359 -0.074 1.00 61.50 73 GLU A O 1
ATOM 585 N N . PRO A 1 74 ? -34.302 33.922 -1.783 1.00 61.03 74 PRO A N 1
ATOM 586 C CA . PRO A 1 74 ? -33.440 34.998 -2.253 1.00 61.03 74 PRO A CA 1
ATOM 587 C C . PRO A 1 74 ? -33.503 36.217 -1.321 1.00 61.03 74 PRO A C 1
ATOM 589 O O . PRO A 1 74 ? -34.581 36.764 -1.067 1.00 61.03 74 PRO A O 1
ATOM 592 N N . ASP A 1 75 ? -32.329 36.671 -0.875 1.00 58.28 75 ASP A N 1
ATOM 593 C CA . ASP A 1 75 ? -32.135 37.905 -0.113 1.00 58.28 75 ASP A CA 1
ATOM 594 C C . ASP A 1 75 ? -32.758 39.108 -0.837 1.00 58.28 75 ASP A C 1
ATOM 596 O O . ASP A 1 75 ? -32.433 39.429 -1.984 1.00 58.28 75 ASP A O 1
ATOM 600 N N . ARG A 1 76 ? -33.671 39.799 -0.149 1.00 55.00 76 ARG A N 1
ATOM 601 C CA . ARG A 1 76 ? -34.161 41.118 -0.557 1.00 55.00 76 ARG A CA 1
ATOM 602 C C . ARG A 1 76 ? -33.274 42.192 0.057 1.00 55.00 76 ARG A C 1
ATOM 604 O O . ARG A 1 76 ? -33.281 42.366 1.272 1.00 55.00 76 ARG A O 1
ATOM 611 N N . ASP A 1 77 ? -32.606 42.959 -0.798 1.00 51.09 77 ASP A N 1
ATOM 612 C CA . ASP A 1 77 ? -31.896 44.187 -0.439 1.00 51.09 77 ASP A CA 1
ATOM 613 C C . ASP A 1 77 ? -32.827 45.234 0.201 1.00 51.09 77 ASP A C 1
ATOM 615 O O . ASP A 1 77 ? -33.817 45.648 -0.416 1.00 51.09 77 ASP A O 1
ATOM 619 N N . PRO A 1 78 ? -32.459 45.797 1.363 1.00 51.66 78 PRO A N 1
ATOM 620 C CA . PRO A 1 78 ? -32.860 47.130 1.761 1.00 51.66 78 PRO A CA 1
ATOM 621 C C . PRO A 1 78 ? -31.665 48.073 1.584 1.00 51.66 78 PRO A C 1
ATOM 623 O O . PRO A 1 78 ? -30.752 48.159 2.403 1.00 51.66 78 PRO A O 1
ATOM 626 N N . SER A 1 79 ? -31.695 48.808 0.480 1.00 46.47 79 SER A N 1
ATOM 627 C CA . SER A 1 79 ? -30.841 49.960 0.218 1.00 46.47 79 SER A CA 1
ATOM 628 C C . SER A 1 79 ? -30.964 51.063 1.283 1.00 46.47 79 SER A C 1
ATOM 630 O O . SER A 1 79 ? -32.065 51.319 1.770 1.00 46.47 79 SER A O 1
ATOM 632 N N . LEU A 1 80 ? -29.862 51.819 1.431 1.00 41.19 80 LEU A N 1
ATOM 633 C CA . LEU A 1 80 ? -29.713 53.181 1.990 1.00 41.19 80 LEU A CA 1
ATOM 634 C C . LEU A 1 80 ? -29.641 53.246 3.534 1.00 41.19 80 LEU A C 1
ATOM 636 O O . LEU A 1 80 ? -30.616 53.022 4.235 1.00 41.19 80 LEU A O 1
ATOM 640 N N . SER A 1 81 ? -28.532 53.685 4.144 1.00 37.28 81 SER A N 1
ATOM 641 C CA . SER A 1 81 ? -28.033 55.056 3.991 1.00 37.28 81 SER A CA 1
ATOM 642 C C . SER A 1 81 ? -26.835 55.369 4.925 1.00 37.28 81 SER A C 1
ATOM 644 O O . SER A 1 81 ? -26.762 54.895 6.053 1.00 37.28 81 SER A O 1
ATOM 646 N N . THR A 1 82 ? -25.990 56.288 4.445 1.00 35.91 82 THR A N 1
ATOM 647 C CA . THR A 1 82 ? -25.243 57.342 5.172 1.00 35.91 82 THR A CA 1
ATOM 648 C C . THR A 1 82 ? -23.893 57.063 5.866 1.00 35.91 82 THR A C 1
ATOM 650 O O . THR A 1 82 ? -23.767 56.376 6.870 1.00 35.91 82 THR A O 1
ATOM 653 N N . SER A 1 83 ? -22.907 57.773 5.310 1.00 37.59 83 SER A N 1
ATOM 654 C CA . SER A 1 83 ? -21.566 58.191 5.743 1.00 37.59 83 SER A CA 1
ATOM 655 C C . SER A 1 83 ? -21.347 58.576 7.214 1.00 37.59 83 SER A C 1
ATOM 657 O O . SER A 1 83 ? -22.199 59.252 7.781 1.00 37.59 83 SER A O 1
ATOM 659 N N . HIS A 1 84 ? -20.120 58.378 7.726 1.00 38.91 84 HIS A N 1
ATOM 660 C CA . HIS A 1 84 ? -19.302 59.452 8.326 1.00 38.91 84 HIS A CA 1
ATOM 661 C C . HIS A 1 84 ? -17.819 59.052 8.517 1.00 38.91 84 HIS A C 1
ATOM 663 O O . HIS A 1 84 ? -17.488 57.896 8.753 1.00 38.91 84 HIS A O 1
ATOM 669 N N . ASN A 1 85 ? -16.956 60.059 8.365 1.00 34.28 85 ASN A N 1
ATOM 670 C CA . ASN A 1 85 ? -15.489 60.059 8.378 1.00 34.28 85 ASN A CA 1
ATOM 671 C C . ASN A 1 85 ? -14.828 59.892 9.769 1.00 34.28 85 ASN A C 1
ATOM 673 O O . ASN A 1 85 ? -15.445 60.157 10.800 1.00 34.28 85 ASN A O 1
ATOM 677 N N . SER A 1 86 ? -13.495 59.722 9.695 1.00 35.56 86 SER A N 1
ATOM 678 C CA . SER A 1 86 ? -12.398 60.331 10.495 1.00 35.56 86 SER A CA 1
ATOM 679 C C . SER A 1 86 ? -11.708 59.564 11.646 1.00 35.56 86 SER A C 1
ATOM 681 O O . SER A 1 86 ? -12.297 59.288 12.682 1.00 35.56 86 SER A O 1
ATOM 683 N N . GLU A 1 87 ? -10.391 59.401 11.425 1.00 35.62 87 GLU A N 1
ATOM 684 C CA . GLU A 1 87 ? -9.236 59.706 12.301 1.00 35.62 87 GLU A CA 1
ATOM 685 C C . GLU A 1 87 ? -8.741 58.729 13.393 1.00 35.62 87 GLU A C 1
ATOM 687 O O . GLU A 1 87 ? -9.348 58.516 14.436 1.00 35.62 87 GLU A O 1
ATOM 692 N N . ASP A 1 88 ? -7.529 58.221 13.120 1.00 36.12 88 ASP A N 1
ATOM 693 C CA . ASP A 1 88 ? -6.303 58.224 13.938 1.00 36.12 88 ASP A CA 1
ATOM 694 C C . ASP A 1 88 ? -6.377 58.098 15.470 1.00 36.12 88 ASP A C 1
ATOM 696 O O . ASP A 1 88 ? -6.767 59.024 16.184 1.00 36.12 88 ASP A O 1
ATOM 700 N N . ARG A 1 89 ? -5.702 57.059 15.997 1.00 40.19 89 ARG A N 1
ATOM 701 C CA . ARG A 1 89 ? -4.758 57.254 17.114 1.00 40.19 89 ARG A CA 1
ATOM 702 C C . ARG A 1 89 ? -3.732 56.130 17.292 1.00 40.19 89 ARG A C 1
ATOM 704 O O . ARG A 1 89 ? -4.050 54.980 17.570 1.00 40.19 89 ARG A O 1
ATOM 711 N N . VAL A 1 90 ? -2.472 56.549 17.234 1.00 36.97 90 VAL A 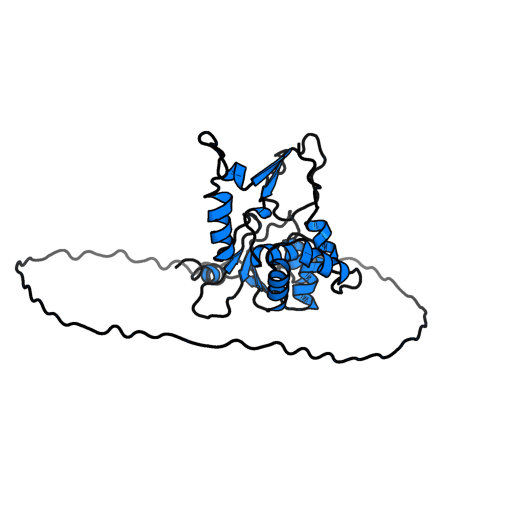N 1
ATOM 712 C CA . VAL A 1 90 ? -1.247 55.870 17.678 1.00 36.97 90 VAL A CA 1
ATOM 713 C C . VAL A 1 90 ? -1.195 55.789 19.208 1.00 36.97 90 VAL A C 1
ATOM 715 O O . VAL A 1 90 ? -1.305 56.832 19.848 1.00 36.97 90 VAL A O 1
ATOM 718 N N . VAL A 1 91 ? -0.875 54.622 19.789 1.00 37.25 91 VAL A N 1
ATOM 719 C CA . VAL A 1 91 ? -0.158 54.518 21.082 1.00 37.25 91 VAL A CA 1
ATOM 720 C C . VAL A 1 91 ? 0.768 53.290 21.095 1.00 37.25 91 VAL A C 1
ATOM 722 O O . VAL A 1 91 ? 0.330 52.153 20.963 1.00 37.25 91 VAL A O 1
ATOM 725 N N . LYS A 1 92 ? 2.065 53.556 21.300 1.00 43.44 92 LYS A N 1
ATOM 726 C CA . LYS A 1 92 ? 3.142 52.610 21.641 1.00 43.44 92 LYS A CA 1
ATOM 727 C C . LYS A 1 92 ? 3.106 52.225 23.129 1.00 43.44 92 LYS A C 1
ATOM 729 O O . LYS A 1 92 ? 2.874 53.103 23.954 1.00 43.44 92 LYS A O 1
ATOM 734 N N . LYS A 1 93 ? 3.485 50.980 23.446 1.00 40.66 93 LYS A N 1
ATOM 735 C CA . LYS A 1 93 ? 4.189 50.462 24.655 1.00 40.66 93 LYS A CA 1
ATOM 736 C C . LYS A 1 93 ? 4.297 48.935 24.442 1.00 40.66 93 LYS A C 1
ATOM 738 O O . LYS A 1 93 ? 3.288 48.336 24.118 1.00 40.66 93 LYS A O 1
ATOM 743 N N . GLY A 1 94 ? 5.423 48.224 24.479 1.00 33.34 94 GLY A N 1
ATOM 744 C CA . GLY A 1 94 ? 6.678 48.418 25.193 1.00 33.34 94 GLY A CA 1
ATOM 745 C C . GLY A 1 94 ? 6.634 47.669 26.527 1.00 33.34 94 GLY A C 1
ATOM 746 O O . GLY A 1 94 ? 6.227 48.297 27.496 1.00 33.34 94 GLY A O 1
ATOM 747 N N . LEU A 1 95 ? 7.013 46.378 26.565 1.00 38.03 95 LEU A N 1
ATOM 748 C CA . LEU A 1 95 ? 7.851 45.792 27.629 1.00 38.03 95 LEU A CA 1
ATOM 749 C C . LEU A 1 95 ? 8.289 44.334 27.342 1.00 38.03 95 LEU A C 1
ATOM 751 O O . LEU A 1 95 ? 7.487 43.435 27.130 1.00 38.03 95 LEU A O 1
ATOM 755 N N . GLU A 1 96 ? 9.609 44.217 27.347 1.00 35.91 96 GLU A N 1
ATOM 756 C CA . GLU A 1 96 ? 10.583 43.157 27.626 1.00 35.91 96 GLU A CA 1
ATOM 757 C C . GLU A 1 96 ? 10.225 41.810 28.306 1.00 35.91 96 GLU A C 1
ATOM 759 O O . GLU A 1 96 ? 9.417 41.721 29.224 1.00 35.91 96 GLU A O 1
ATOM 764 N N . GLN A 1 97 ? 11.061 40.827 27.915 1.00 35.94 97 GLN A N 1
ATOM 765 C CA . GLN A 1 97 ? 11.745 39.780 28.705 1.00 35.94 97 GLN A CA 1
ATOM 766 C C . GLN A 1 97 ? 10.964 38.580 29.271 1.00 35.94 97 GLN A C 1
ATOM 768 O O . GLN A 1 97 ? 10.263 38.673 30.273 1.00 35.94 97 GLN A O 1
ATOM 773 N N . ASN A 1 98 ? 11.303 37.385 28.767 1.00 34.38 98 ASN A N 1
ATOM 774 C CA . ASN A 1 98 ? 12.120 36.416 29.521 1.00 34.38 98 ASN A CA 1
ATOM 775 C C . ASN A 1 98 ? 12.470 35.188 28.658 1.00 34.38 98 ASN A C 1
ATOM 777 O O . ASN A 1 98 ? 11.616 34.353 28.376 1.00 34.38 98 ASN A O 1
ATOM 781 N N . GLN A 1 99 ? 13.745 35.065 28.282 1.00 36.66 99 GLN A N 1
ATOM 782 C CA . GLN A 1 99 ? 14.363 33.806 27.864 1.00 36.66 99 GLN A CA 1
ATOM 783 C C . GLN A 1 99 ? 14.940 33.140 29.116 1.00 36.66 99 GLN A C 1
ATOM 785 O O . GLN A 1 99 ? 15.736 33.752 29.828 1.00 36.66 99 GLN A O 1
ATOM 790 N N . ARG A 1 100 ? 14.529 31.901 29.392 1.00 38.03 100 ARG A N 1
ATOM 791 C CA . ARG A 1 100 ? 15.247 30.998 30.293 1.00 38.03 100 ARG A CA 1
ATOM 792 C C . ARG A 1 100 ? 15.650 29.762 29.512 1.00 38.03 100 ARG A C 1
ATOM 794 O O . ARG A 1 100 ? 14.792 29.058 28.985 1.00 38.03 100 ARG A O 1
ATOM 801 N N . ASP A 1 101 ? 16.956 29.552 29.489 1.00 34.75 101 ASP A N 1
ATOM 802 C CA . ASP A 1 101 ? 17.623 28.310 29.141 1.00 34.75 101 ASP A CA 1
ATOM 803 C C . ASP A 1 101 ? 17.084 27.148 29.980 1.00 34.75 101 ASP A C 1
ATOM 805 O O . ASP A 1 101 ? 16.964 27.250 31.203 1.00 34.75 101 ASP A O 1
ATOM 809 N N . PHE A 1 102 ? 16.809 26.031 29.314 1.00 36.50 102 PHE A N 1
ATOM 810 C CA . PHE A 1 102 ? 16.678 24.722 29.939 1.00 36.50 102 PHE A CA 1
ATOM 811 C C . PHE A 1 102 ? 17.467 23.715 29.101 1.00 36.50 102 PHE A C 1
ATOM 813 O O . PHE A 1 102 ? 17.085 23.361 27.988 1.00 36.50 102 PHE A O 1
ATOM 820 N N . THR A 1 103 ? 18.593 23.277 29.651 1.00 45.62 103 THR A N 1
ATOM 821 C CA . THR A 1 103 ? 19.283 22.041 29.285 1.00 45.62 103 THR A CA 1
ATOM 822 C C . THR A 1 103 ? 18.510 20.835 29.823 1.00 45.62 103 THR A C 1
ATOM 824 O O . THR A 1 103 ? 17.947 20.913 30.917 1.00 45.62 103 THR A O 1
ATOM 827 N N . PRO A 1 104 ? 18.564 19.687 29.130 1.00 44.78 104 PRO A N 1
ATOM 828 C CA . PRO A 1 104 ? 18.388 18.405 29.792 1.00 44.78 104 PRO A CA 1
ATOM 829 C C . PRO A 1 104 ? 19.626 17.511 29.617 1.00 44.78 104 PRO A C 1
ATOM 831 O O . PRO A 1 104 ? 19.975 17.100 28.513 1.00 44.78 104 PRO A O 1
ATOM 834 N N . GLU A 1 105 ? 20.265 17.187 30.742 1.00 36.41 105 GLU A N 1
ATOM 835 C CA . GLU A 1 105 ? 20.969 15.917 30.948 1.00 36.41 105 GLU A CA 1
ATOM 836 C C . GLU A 1 105 ? 19.922 14.822 31.172 1.00 36.41 105 GLU A C 1
ATOM 838 O O . GLU A 1 105 ? 19.086 14.996 32.054 1.00 36.41 105 GLU A O 1
ATOM 843 N N . THR A 1 106 ? 19.982 13.692 30.461 1.00 31.31 106 THR A N 1
ATOM 844 C CA . THR A 1 106 ? 19.596 12.354 30.974 1.00 31.31 106 THR A CA 1
ATOM 845 C C . THR A 1 106 ? 20.184 11.305 30.012 1.00 31.31 106 THR A C 1
ATOM 847 O O . THR A 1 106 ? 19.850 11.307 28.834 1.00 31.31 106 THR A O 1
ATOM 850 N N . THR A 1 107 ? 21.281 10.623 30.350 1.00 34.03 107 THR A N 1
ATOM 851 C CA . THR A 1 107 ? 21.353 9.315 31.041 1.00 34.03 107 THR A CA 1
ATOM 852 C C . THR A 1 107 ? 20.777 8.151 30.220 1.00 34.03 107 THR A C 1
ATOM 854 O O . THR A 1 107 ? 19.569 8.031 30.043 1.00 34.03 107 THR A O 1
ATOM 857 N N . GLU A 1 108 ? 21.681 7.281 29.753 1.00 40.88 108 GLU A N 1
ATOM 858 C CA . GLU A 1 108 ? 21.404 5.942 29.217 1.00 40.88 108 GLU A CA 1
ATOM 859 C C . GLU A 1 108 ? 20.635 5.054 30.209 1.00 40.88 108 GLU A C 1
ATOM 861 O O . GLU A 1 108 ? 20.768 5.218 31.427 1.00 40.88 108 GLU A O 1
ATOM 866 N N . PRO A 1 109 ? 19.997 3.986 29.701 1.00 40.25 109 PRO A N 1
ATOM 867 C CA . PRO A 1 109 ? 20.083 2.722 30.411 1.00 40.25 109 PRO A CA 1
ATOM 868 C C . PRO A 1 109 ? 20.560 1.554 29.541 1.00 40.25 109 PRO A C 1
ATOM 870 O O . PRO A 1 109 ? 20.123 1.323 28.414 1.00 40.25 109 PRO A O 1
ATOM 873 N N . LEU A 1 110 ? 21.441 0.793 30.188 1.00 29.48 110 LEU A N 1
ATOM 874 C CA . LEU A 1 110 ? 21.917 -0.538 29.862 1.00 29.48 110 LEU A CA 1
ATOM 875 C C . LEU A 1 110 ? 20.787 -1.554 29.626 1.00 29.48 110 LEU A C 1
ATOM 877 O O . LEU A 1 110 ? 19.787 -1.600 30.342 1.00 29.48 110 LEU A O 1
ATOM 881 N N . TYR A 1 111 ? 21.095 -2.455 28.697 1.00 30.67 111 TYR A N 1
ATOM 882 C CA . TYR A 1 111 ? 20.631 -3.831 28.543 1.00 30.67 111 TYR A CA 1
ATOM 883 C C . TYR A 1 111 ? 20.160 -4.538 29.825 1.00 30.67 111 TYR A C 1
ATOM 885 O O . TYR A 1 111 ? 20.894 -4.606 30.814 1.00 30.67 111 TYR A O 1
ATOM 893 N N . LEU A 1 112 ? 19.041 -5.266 29.719 1.00 33.97 112 LEU A N 1
ATOM 894 C CA . LEU A 1 112 ? 18.900 -6.538 30.424 1.00 33.97 112 LEU A CA 1
ATOM 895 C C . LEU A 1 112 ? 18.076 -7.555 29.631 1.00 33.97 112 LEU A C 1
ATOM 897 O O . LEU A 1 112 ? 16.903 -7.380 29.317 1.00 33.97 112 LEU A O 1
ATOM 901 N N . GLN A 1 113 ? 18.778 -8.634 29.324 1.00 31.38 113 GLN A N 1
ATOM 902 C CA . GLN A 1 113 ? 18.364 -9.848 28.658 1.00 31.38 113 GLN A CA 1
ATOM 903 C C . GLN A 1 113 ? 17.828 -10.809 29.723 1.00 31.38 113 GLN A C 1
ATOM 905 O O . GLN A 1 113 ? 18.478 -11.003 30.749 1.00 31.38 113 GLN A O 1
ATOM 910 N N . THR A 1 114 ? 16.677 -11.438 29.496 1.00 31.00 114 THR A N 1
ATOM 911 C CA . THR A 1 114 ? 16.288 -12.639 30.249 1.00 31.00 114 THR A CA 1
ATOM 912 C C . THR A 1 114 ? 15.739 -13.692 29.301 1.00 31.00 114 THR A C 1
ATOM 914 O O . THR A 1 114 ? 14.719 -13.515 28.644 1.00 31.00 114 THR A O 1
ATOM 917 N N . ALA A 1 115 ? 16.485 -14.791 29.233 1.00 31.33 115 ALA A N 1
ATOM 918 C CA . ALA A 1 115 ? 16.072 -16.071 28.697 1.00 31.33 115 ALA A CA 1
ATOM 919 C C . ALA A 1 115 ? 15.143 -16.770 29.697 1.00 31.33 115 ALA A C 1
ATOM 921 O O . ALA A 1 115 ? 15.396 -16.719 30.902 1.00 31.33 115 ALA A O 1
ATOM 922 N N . VAL A 1 116 ? 14.129 -17.480 29.200 1.00 39.44 116 VAL A N 1
ATOM 923 C CA . VAL A 1 116 ? 13.493 -18.580 29.935 1.00 39.44 116 VAL A CA 1
ATOM 924 C C . VAL A 1 116 ? 13.228 -19.727 28.965 1.00 39.44 116 VAL A C 1
ATOM 926 O O . VAL A 1 116 ? 12.420 -19.620 28.047 1.00 39.44 116 VAL A O 1
ATOM 929 N N . ASP A 1 117 ? 13.940 -20.822 29.216 1.00 31.86 117 ASP A N 1
ATOM 930 C CA . ASP A 1 117 ? 13.743 -22.157 28.665 1.00 31.86 117 ASP A CA 1
ATOM 931 C C . ASP A 1 117 ? 12.331 -22.700 28.922 1.00 31.86 117 ASP A C 1
ATOM 933 O O . ASP A 1 117 ? 11.829 -22.617 30.044 1.00 31.86 117 ASP A O 1
ATOM 937 N N . ARG A 1 118 ? 11.763 -23.414 27.942 1.00 33.12 118 ARG A N 1
ATOM 938 C CA . ARG A 1 118 ? 10.875 -24.563 28.193 1.00 33.12 118 ARG A CA 1
ATOM 939 C C . ARG A 1 118 ? 10.952 -25.580 27.050 1.00 33.12 118 ARG A C 1
ATOM 941 O O . ARG A 1 118 ? 10.375 -25.397 25.986 1.00 33.12 118 ARG A O 1
ATOM 948 N N . LYS A 1 119 ? 11.651 -26.683 27.327 1.00 33.59 119 LYS A N 1
ATOM 949 C CA . LYS A 1 119 ? 11.454 -28.002 26.706 1.00 33.59 119 LYS A CA 1
ATOM 950 C C . LYS A 1 119 ? 10.155 -28.625 27.220 1.00 33.59 119 LYS A C 1
ATOM 952 O O . LYS A 1 119 ? 9.902 -28.532 28.420 1.00 33.59 119 LYS A O 1
ATOM 957 N N . LEU A 1 120 ? 9.437 -29.348 26.360 1.00 35.59 120 LEU A N 1
ATOM 958 C CA . LEU A 1 120 ? 8.878 -30.675 26.654 1.00 35.59 120 LEU A CA 1
ATOM 959 C C . LEU A 1 120 ? 8.392 -31.363 25.369 1.00 35.59 120 LEU A C 1
ATOM 961 O O . LEU A 1 120 ? 7.980 -30.717 24.409 1.00 35.59 120 LEU A O 1
ATOM 965 N N . ASP A 1 121 ? 8.527 -32.683 25.390 1.00 33.78 121 ASP A N 1
ATOM 966 C CA . ASP A 1 121 ? 8.597 -33.608 24.265 1.00 33.78 121 ASP A CA 1
ATOM 967 C C . ASP A 1 121 ? 7.241 -34.119 23.724 1.00 33.78 121 ASP A C 1
ATOM 969 O O . ASP A 1 121 ? 6.291 -34.341 24.466 1.00 33.78 121 ASP A O 1
ATOM 973 N N . ALA A 1 122 ? 7.235 -34.357 22.408 1.00 33.56 122 ALA A N 1
ATOM 974 C CA . ALA A 1 122 ? 6.853 -35.566 21.656 1.00 33.56 122 ALA A CA 1
ATOM 975 C C . ALA A 1 122 ? 5.571 -36.406 21.941 1.00 33.56 122 ALA A C 1
ATOM 977 O O . ALA A 1 122 ? 5.413 -37.035 22.983 1.00 33.56 122 ALA A O 1
ATOM 978 N N . ASN A 1 123 ? 4.859 -36.625 20.818 1.00 32.44 123 ASN A N 1
ATOM 979 C CA . ASN A 1 123 ? 4.198 -37.849 20.311 1.00 32.44 123 ASN A CA 1
ATOM 980 C C . ASN A 1 123 ? 2.834 -38.313 20.868 1.00 32.44 123 ASN A C 1
ATOM 982 O O . ASN A 1 123 ? 2.743 -38.804 21.985 1.00 32.44 123 ASN A O 1
ATOM 986 N N . SER A 1 124 ? 1.827 -38.412 19.981 1.00 32.38 124 SER A N 1
ATOM 987 C CA . SER A 1 124 ? 1.353 -39.719 19.470 1.00 32.38 124 SER A CA 1
ATOM 988 C C . SER A 1 124 ? 0.333 -39.590 18.324 1.00 32.38 124 SER A C 1
ATOM 990 O O . SER A 1 124 ? -0.547 -38.738 18.326 1.00 32.38 124 SER A O 1
ATOM 992 N N . VAL A 1 125 ? 0.475 -40.511 17.372 1.00 32.31 125 VAL A N 1
ATOM 993 C CA . VAL A 1 125 ? -0.286 -40.774 16.139 1.00 32.31 125 VAL A CA 1
ATOM 994 C C . VAL A 1 125 ? -1.494 -41.692 16.407 1.00 32.31 125 VAL A C 1
ATOM 996 O O . VAL A 1 125 ? -1.385 -42.550 17.281 1.00 32.31 125 VAL A O 1
ATOM 999 N N . GLN A 1 126 ? -2.582 -41.544 15.625 1.00 33.53 126 GLN A N 1
ATOM 1000 C CA . GLN A 1 126 ? -3.447 -42.574 14.971 1.00 33.53 126 GLN A CA 1
ATOM 1001 C C . GLN A 1 126 ? -4.785 -41.910 14.546 1.00 33.53 126 GLN A C 1
ATOM 1003 O O . GLN A 1 126 ? -5.482 -41.367 15.391 1.00 33.53 126 GLN A O 1
ATOM 1008 N N . ASN A 1 127 ? -5.066 -41.651 13.262 1.00 28.08 127 ASN A N 1
ATOM 1009 C CA . ASN A 1 127 ? -5.542 -42.502 12.150 1.00 28.08 127 ASN A CA 1
ATOM 1010 C C . ASN A 1 127 ? -7.022 -42.968 12.184 1.00 28.08 127 ASN A C 1
ATOM 1012 O O . ASN A 1 127 ? -7.438 -43.692 13.078 1.00 28.08 127 ASN A O 1
ATOM 1016 N N . GLU A 1 128 ? -7.701 -42.637 11.070 1.00 29.28 128 GLU A N 1
ATOM 1017 C CA . GLU A 1 128 ? -8.693 -43.418 10.298 1.00 29.28 128 GLU A CA 1
ATOM 1018 C C . GLU A 1 128 ? -10.232 -43.261 10.484 1.00 29.28 128 GLU A C 1
ATOM 1020 O O . GLU A 1 128 ? -10.858 -43.824 11.373 1.00 29.28 128 GLU A O 1
ATOM 1025 N N . THR A 1 129 ? -10.817 -42.585 9.474 1.00 27.67 129 THR A N 1
ATOM 1026 C CA . THR A 1 129 ? -11.848 -43.061 8.507 1.00 27.67 129 THR A CA 1
ATOM 1027 C C . THR A 1 129 ? -13.296 -43.312 8.967 1.00 27.67 129 THR A C 1
ATOM 1029 O O . THR A 1 129 ? -13.562 -44.280 9.666 1.00 27.67 129 THR A O 1
ATOM 1032 N N . THR A 1 130 ? -14.279 -42.576 8.404 1.00 29.39 130 THR A N 1
ATOM 1033 C CA . THR A 1 130 ? -15.296 -43.108 7.443 1.00 29.39 130 THR A CA 1
ATOM 1034 C C . THR A 1 130 ? -16.374 -42.100 6.975 1.00 29.39 130 THR A C 1
ATOM 1036 O O . THR A 1 130 ? -17.071 -41.471 7.760 1.00 29.39 130 THR A O 1
ATOM 1039 N N . ASN A 1 131 ? -16.504 -42.031 5.642 1.00 28.44 131 ASN A N 1
ATOM 1040 C CA . ASN A 1 131 ? -17.597 -41.637 4.731 1.00 28.44 131 ASN A CA 1
ATOM 1041 C C . ASN A 1 131 ? -19.028 -41.390 5.272 1.00 28.44 131 ASN A C 1
ATOM 1043 O O . ASN A 1 131 ? -19.588 -42.261 5.936 1.00 28.44 131 ASN A O 1
ATOM 1047 N N . SER A 1 132 ? -19.744 -40.403 4.700 1.00 31.62 132 SER A N 1
ATOM 1048 C CA . SER A 1 132 ? -20.731 -40.638 3.609 1.00 31.62 132 SER A CA 1
ATOM 1049 C C . SER A 1 132 ? -21.711 -39.475 3.344 1.00 31.62 132 SER A C 1
ATOM 1051 O O . SER A 1 132 ? -22.308 -38.937 4.269 1.00 31.62 132 SER A O 1
ATOM 1053 N N . ARG A 1 133 ? -22.011 -39.319 2.042 1.00 33.34 133 ARG A N 1
ATOM 1054 C CA . ARG A 1 133 ? -23.291 -38.960 1.384 1.00 33.34 133 ARG A CA 1
ATOM 1055 C C . ARG A 1 133 ? -23.591 -37.512 0.969 1.00 33.34 133 ARG A C 1
ATOM 1057 O O . ARG A 1 133 ? -24.059 -36.681 1.736 1.00 33.34 133 ARG A O 1
ATOM 1064 N N . GLU A 1 134 ? -23.472 -37.346 -0.350 1.00 30.00 134 GLU A N 1
ATOM 1065 C CA . GLU A 1 134 ? -24.197 -36.437 -1.238 1.00 30.00 134 GLU A CA 1
ATOM 1066 C C . GLU A 1 134 ? -25.725 -36.492 -1.070 1.00 30.00 134 GLU A C 1
ATOM 1068 O O . GLU A 1 134 ? -26.327 -37.562 -0.930 1.00 30.00 134 GLU A O 1
ATOM 1073 N N . SER A 1 135 ? -26.366 -35.332 -1.222 1.00 34.25 135 SER A N 1
ATOM 1074 C CA . SER A 1 135 ? -27.701 -35.198 -1.814 1.00 34.25 135 SER A CA 1
ATOM 1075 C C . SER A 1 135 ? -27.842 -33.805 -2.425 1.00 34.25 135 SER A C 1
ATOM 1077 O O . SER A 1 135 ? -27.794 -32.796 -1.726 1.00 34.25 135 SER A O 1
ATOM 1079 N N . THR A 1 136 ? -27.995 -33.771 -3.746 1.00 31.72 136 THR A N 1
ATOM 1080 C CA . THR A 1 136 ? -28.120 -32.568 -4.576 1.00 31.72 136 THR A CA 1
ATOM 1081 C C . THR A 1 136 ? -29.582 -32.385 -4.988 1.00 31.72 136 THR A C 1
ATOM 1083 O O . THR A 1 136 ? -30.189 -33.305 -5.534 1.00 31.72 136 THR A O 1
ATOM 1086 N N . ALA A 1 137 ? -30.136 -31.192 -4.766 1.00 32.06 137 ALA A N 1
ATOM 1087 C CA . ALA A 1 137 ? -31.381 -30.697 -5.363 1.00 32.06 137 ALA A CA 1
ATOM 1088 C C . ALA A 1 137 ? -31.268 -29.162 -5.569 1.00 32.06 137 ALA A C 1
ATOM 1090 O O . ALA A 1 137 ? -30.443 -28.535 -4.907 1.00 32.06 137 ALA A O 1
ATOM 1091 N N . PRO A 1 138 ? -32.004 -28.569 -6.531 1.00 40.53 138 PRO A N 1
ATOM 1092 C CA . PRO A 1 138 ? -31.548 -27.433 -7.346 1.00 40.53 138 PRO A CA 1
ATOM 1093 C C . PRO A 1 138 ? -31.806 -26.050 -6.717 1.00 40.53 138 PRO A C 1
ATOM 1095 O O . PRO A 1 138 ? -32.649 -25.933 -5.826 1.00 40.53 138 PRO A O 1
ATOM 1098 N N . PRO A 1 139 ? -31.132 -24.981 -7.195 1.00 37.81 139 PRO A N 1
ATOM 1099 C CA . PRO A 1 139 ? -31.218 -23.669 -6.576 1.00 37.81 139 PRO A CA 1
ATOM 1100 C C . PRO A 1 139 ? -32.483 -22.929 -7.018 1.00 37.81 139 PRO A C 1
ATOM 1102 O O . PRO A 1 139 ? -32.699 -22.639 -8.196 1.00 37.81 139 PRO A O 1
ATOM 1105 N N . SER A 1 140 ? -33.307 -22.589 -6.034 1.00 33.53 140 SER A N 1
ATOM 1106 C CA . SER A 1 140 ? -34.311 -21.538 -6.121 1.00 33.53 140 SER A CA 1
ATOM 1107 C C . SER A 1 140 ? -33.620 -20.177 -6.180 1.00 33.53 140 SER A C 1
ATOM 1109 O O . SER A 1 140 ? -32.815 -19.841 -5.316 1.00 33.53 140 SER A O 1
ATOM 1111 N N . THR A 1 141 ? -33.967 -19.395 -7.196 1.00 43.56 141 THR A N 1
ATOM 1112 C CA . THR A 1 141 ? -33.590 -17.995 -7.397 1.00 43.56 141 THR A CA 1
ATOM 1113 C C . THR A 1 141 ? -33.896 -17.148 -6.160 1.00 43.56 141 THR A C 1
ATOM 1115 O O . THR A 1 141 ? -35.054 -16.814 -5.906 1.00 43.56 141 THR A O 1
ATOM 1118 N N . SER A 1 142 ? -32.862 -16.781 -5.406 1.00 35.56 142 SER A N 1
ATOM 1119 C CA . SER A 1 142 ? -32.931 -15.762 -4.361 1.00 35.56 142 SER A CA 1
ATOM 1120 C C . SER A 1 142 ? -32.196 -14.512 -4.828 1.00 35.56 142 SER A C 1
ATOM 1122 O O . SER A 1 142 ? -31.004 -14.559 -5.125 1.00 35.56 142 SER A O 1
ATOM 1124 N N . ASN A 1 143 ? -32.934 -13.405 -4.900 1.00 40.59 143 ASN A N 1
ATOM 1125 C CA . ASN A 1 143 ? -32.426 -12.056 -5.118 1.00 40.59 143 ASN A CA 1
ATOM 1126 C C . ASN A 1 143 ? -31.274 -11.764 -4.147 1.00 40.59 143 ASN A C 1
ATOM 1128 O O . ASN A 1 143 ? -31.494 -11.648 -2.942 1.00 40.59 143 ASN A O 1
ATOM 1132 N N . VAL A 1 144 ? -30.056 -11.665 -4.682 1.00 38.06 144 VAL A N 1
ATOM 1133 C CA . VAL A 1 144 ? -28.849 -11.357 -3.915 1.00 38.06 144 VAL A CA 1
ATOM 1134 C C . VAL A 1 144 ? -28.806 -9.851 -3.686 1.00 38.06 144 VAL A C 1
ATOM 1136 O O . VAL A 1 144 ? -28.587 -9.065 -4.605 1.00 38.06 144 VAL A O 1
ATOM 1139 N N . SER A 1 145 ? -29.064 -9.463 -2.442 1.00 42.59 145 SER A N 1
ATOM 1140 C CA . SER A 1 145 ? -28.642 -8.183 -1.886 1.00 42.59 145 SER A CA 1
ATOM 1141 C C . SER A 1 145 ? -27.120 -8.092 -2.028 1.00 42.59 145 SER A C 1
ATOM 1143 O O . SER A 1 145 ? -26.392 -8.916 -1.485 1.00 42.59 145 SER A O 1
ATOM 1145 N N . SER A 1 146 ? -26.647 -7.130 -2.819 1.00 47.78 146 SER A N 1
ATOM 1146 C CA . SER A 1 146 ? -25.230 -6.895 -3.105 1.00 47.78 146 SER A CA 1
ATOM 1147 C C . SER A 1 146 ? -24.554 -6.148 -1.951 1.00 47.78 146 SER A C 1
ATOM 1149 O O . SER A 1 146 ? -24.162 -4.995 -2.105 1.00 47.78 146 SER A O 1
ATOM 1151 N N . GLY A 1 147 ? -24.491 -6.773 -0.778 1.00 55.66 147 GLY A N 1
ATOM 1152 C CA . GLY A 1 147 ? -23.552 -6.386 0.273 1.00 55.66 147 GLY A CA 1
ATOM 1153 C C . GLY A 1 147 ? -22.259 -7.177 0.095 1.00 55.66 147 GLY A C 1
ATOM 1154 O O . GLY A 1 147 ? -22.311 -8.375 -0.186 1.00 55.66 147 GLY A O 1
ATOM 1155 N N . ILE A 1 148 ? -21.102 -6.527 0.217 1.00 62.38 148 ILE A N 1
ATOM 1156 C CA . ILE A 1 148 ? -19.816 -7.232 0.185 1.00 62.38 148 ILE A CA 1
ATOM 1157 C C . ILE A 1 148 ? -19.678 -8.000 1.510 1.00 62.38 148 ILE A C 1
ATOM 1159 O O . ILE A 1 148 ? -19.499 -7.394 2.562 1.00 62.38 148 ILE A O 1
ATOM 1163 N N . GLU A 1 149 ? -19.806 -9.329 1.483 1.00 67.69 149 GLU A N 1
ATOM 1164 C CA . GLU A 1 149 ? -19.518 -10.172 2.653 1.00 67.69 149 GLU A CA 1
ATOM 1165 C C . GLU A 1 149 ? -18.016 -10.131 2.998 1.00 67.69 149 GLU A C 1
ATOM 1167 O O . GLU A 1 149 ? -17.171 -10.026 2.116 1.00 67.69 149 GLU A O 1
ATOM 1172 N N . GLU A 1 150 ? -17.649 -10.265 4.273 1.00 64.19 150 GLU A N 1
ATOM 1173 C CA . GLU A 1 150 ? -16.271 -10.061 4.765 1.00 64.19 150 GLU A CA 1
ATOM 1174 C C . GLU A 1 150 ? -15.214 -10.959 4.086 1.00 64.19 150 GLU A C 1
ATOM 1176 O O . GLU A 1 150 ? -14.148 -10.489 3.689 1.00 64.19 150 GLU A O 1
ATOM 1181 N N . LYS A 1 151 ? -15.535 -12.237 3.828 1.00 60.88 151 LYS A N 1
ATOM 1182 C CA . LYS A 1 151 ? -14.662 -13.136 3.041 1.00 60.88 151 LYS A CA 1
ATOM 1183 C C . LYS A 1 151 ? -14.498 -12.689 1.587 1.00 60.88 151 LYS A C 1
ATOM 1185 O O . LYS A 1 151 ? -13.447 -12.914 0.998 1.00 60.88 151 LYS A O 1
ATOM 1190 N N . ASN A 1 152 ? -15.512 -12.031 1.035 1.00 80.12 152 ASN A N 1
ATOM 1191 C CA . ASN A 1 152 ? -15.479 -11.455 -0.303 1.00 80.12 152 ASN A CA 1
ATOM 1192 C C . ASN A 1 152 ? -14.619 -10.175 -0.326 1.00 80.12 152 ASN A C 1
ATOM 1194 O O . ASN A 1 152 ? -13.945 -9.909 -1.312 1.00 80.12 152 ASN A O 1
ATOM 1198 N N . MET A 1 153 ? -14.536 -9.422 0.778 1.00 86.00 153 MET A N 1
ATOM 1199 C CA . MET A 1 153 ? -13.754 -8.178 0.831 1.00 86.00 153 MET A CA 1
ATOM 1200 C C . MET A 1 153 ? -12.250 -8.392 0.596 1.00 86.00 153 MET A C 1
ATOM 1202 O O . MET A 1 153 ? -11.629 -7.613 -0.127 1.00 86.00 153 MET A O 1
ATOM 1206 N N . VAL A 1 154 ? -11.664 -9.445 1.182 1.00 89.81 154 VAL A N 1
ATOM 1207 C CA . VAL A 1 154 ? -10.245 -9.797 0.971 1.00 89.81 154 VAL A CA 1
ATOM 1208 C C . VAL A 1 154 ? -9.988 -10.148 -0.491 1.00 89.81 154 VAL A C 1
ATOM 1210 O O . VAL A 1 154 ? -9.019 -9.671 -1.075 1.00 89.81 154 VAL A O 1
ATOM 1213 N N . GLU A 1 155 ? -10.853 -10.961 -1.094 1.00 90.06 155 GLU A N 1
ATOM 1214 C CA . GLU A 1 155 ? -10.723 -11.348 -2.501 1.00 90.06 155 GLU A CA 1
ATOM 1215 C C . GLU A 1 155 ? -10.897 -10.141 -3.425 1.00 90.06 155 GLU A C 1
ATOM 1217 O O . GLU A 1 155 ? -10.101 -9.942 -4.342 1.00 90.06 155 GLU A O 1
ATOM 1222 N N . ALA A 1 156 ? -11.869 -9.281 -3.135 1.00 88.81 156 ALA A N 1
ATOM 1223 C CA . ALA A 1 156 ? -12.171 -8.118 -3.949 1.00 88.81 156 ALA A CA 1
ATOM 1224 C C . ALA A 1 156 ? -11.076 -7.036 -3.904 1.00 88.81 156 ALA A C 1
ATOM 1226 O O . ALA A 1 156 ? -10.909 -6.303 -4.872 1.00 88.81 156 ALA A O 1
ATOM 1227 N N . LEU A 1 157 ? -10.275 -6.959 -2.833 1.00 91.56 157 LEU A N 1
ATOM 1228 C CA . LEU A 1 157 ? -9.073 -6.111 -2.793 1.00 91.56 157 LEU A CA 1
ATOM 1229 C C . LEU A 1 157 ? -7.951 -6.595 -3.725 1.00 91.56 157 LEU A C 1
ATOM 1231 O O . LEU A 1 157 ? -7.104 -5.798 -4.126 1.00 91.56 157 LEU A O 1
ATOM 1235 N N . TYR A 1 158 ? -7.932 -7.887 -4.055 1.00 91.50 158 TYR A N 1
ATOM 1236 C CA . TYR A 1 158 ? -6.929 -8.506 -4.924 1.00 91.50 158 TYR A CA 1
ATOM 1237 C C . TYR A 1 158 ? -7.410 -8.712 -6.362 1.00 91.50 158 TYR A C 1
ATOM 1239 O O . TYR A 1 158 ? -6.579 -8.956 -7.243 1.00 91.50 158 TYR A O 1
ATOM 1247 N N . ASP A 1 159 ? -8.720 -8.645 -6.600 1.00 88.00 159 ASP A N 1
ATOM 1248 C CA . ASP A 1 159 ? -9.312 -8.843 -7.914 1.00 88.00 159 ASP A CA 1
ATOM 1249 C C . ASP A 1 159 ? -9.226 -7.560 -8.764 1.00 88.00 159 ASP A C 1
ATOM 1251 O O . ASP A 1 159 ? -9.916 -6.576 -8.483 1.00 88.00 159 ASP A O 1
ATOM 1255 N N . PRO A 1 160 ? -8.441 -7.551 -9.858 1.00 79.31 160 PRO A N 1
ATOM 1256 C CA . PRO A 1 160 ? -8.351 -6.391 -10.738 1.00 79.31 160 PRO A CA 1
ATOM 1257 C C . PRO A 1 160 ? -9.673 -6.057 -11.449 1.00 79.31 160 PRO A C 1
ATOM 1259 O O . PRO A 1 160 ? -9.834 -4.929 -11.919 1.00 79.31 160 PRO A O 1
ATOM 1262 N N . ALA A 1 161 ? -10.617 -7.001 -11.557 1.00 79.12 161 ALA A N 1
ATOM 1263 C CA . ALA A 1 161 ? -11.927 -6.751 -12.155 1.00 79.12 161 ALA A CA 1
ATOM 1264 C C . ALA A 1 161 ? -12.842 -5.922 -11.238 1.00 79.12 161 ALA A C 1
ATOM 1266 O O . ALA A 1 161 ? -13.691 -5.172 -11.725 1.00 79.12 161 ALA A O 1
ATOM 1267 N N . HIS A 1 162 ? -12.643 -6.011 -9.921 1.00 78.00 162 HIS A N 1
ATOM 1268 C CA . HIS A 1 162 ? -13.441 -5.322 -8.915 1.00 78.00 162 HIS A CA 1
ATOM 1269 C C . HIS A 1 162 ? -12.620 -4.204 -8.276 1.00 78.00 162 HIS A C 1
ATOM 1271 O O . HIS A 1 162 ? -12.125 -4.325 -7.161 1.00 78.00 162 HIS A O 1
ATOM 1277 N N . LYS A 1 163 ? -12.490 -3.067 -8.973 1.00 81.94 163 LYS A N 1
ATOM 1278 C CA . LYS A 1 163 ? -11.799 -1.899 -8.409 1.00 81.94 163 LYS A CA 1
ATOM 1279 C C . LYS A 1 163 ? -12.620 -1.280 -7.270 1.00 81.94 163 LYS A C 1
ATOM 1281 O O . LYS A 1 163 ? -13.433 -0.381 -7.492 1.00 81.94 163 LYS A O 1
ATOM 1286 N N . ILE A 1 164 ? -12.394 -1.760 -6.050 1.00 88.00 164 ILE A N 1
ATOM 1287 C CA . ILE A 1 164 ? -12.951 -1.182 -4.827 1.00 88.00 164 ILE A CA 1
ATOM 1288 C C . ILE A 1 164 ? -12.163 0.074 -4.463 1.00 88.00 164 ILE A C 1
ATOM 1290 O O . ILE A 1 164 ? -10.933 0.069 -4.397 1.00 88.00 164 ILE A O 1
ATOM 1294 N N . MET A 1 165 ? -12.887 1.158 -4.188 1.00 90.94 165 MET A N 1
ATOM 1295 C CA . MET A 1 165 ? -12.288 2.360 -3.625 1.00 90.94 165 MET A CA 1
ATOM 1296 C C . MET A 1 165 ? -11.899 2.081 -2.175 1.00 90.94 165 MET A C 1
ATOM 1298 O O . MET A 1 165 ? -12.760 1.811 -1.338 1.00 90.94 165 MET A O 1
ATOM 1302 N N . ASN A 1 166 ? -10.601 2.144 -1.894 1.00 93.88 166 ASN A N 1
ATOM 1303 C CA . ASN A 1 166 ? -10.060 1.920 -0.565 1.00 93.88 166 ASN A CA 1
ATOM 1304 C C . ASN A 1 166 ? -9.202 3.098 -0.094 1.00 93.88 166 ASN A C 1
ATOM 1306 O O . ASN A 1 166 ? -8.757 3.934 -0.886 1.00 93.88 166 ASN A O 1
ATOM 1310 N N . ARG A 1 167 ? -9.015 3.177 1.221 1.00 95.50 167 ARG A N 1
ATOM 1311 C CA . ARG A 1 167 ? -8.148 4.146 1.880 1.00 95.50 167 ARG A CA 1
ATOM 1312 C C . ARG A 1 167 ? -7.351 3.444 2.968 1.00 95.50 167 ARG A C 1
ATOM 1314 O O . ARG A 1 167 ? -7.922 2.853 3.882 1.00 95.50 167 ARG A O 1
ATOM 1321 N N . LEU A 1 168 ? -6.032 3.528 2.840 1.00 97.38 168 LEU A N 1
ATOM 1322 C CA . LEU A 1 168 ? -5.071 2.903 3.737 1.00 97.38 168 LEU A CA 1
ATOM 1323 C C . LEU A 1 168 ? -4.602 3.947 4.743 1.00 97.38 168 LEU A C 1
ATOM 1325 O O . LEU A 1 168 ? -4.049 4.983 4.359 1.00 97.38 168 LEU A O 1
ATOM 1329 N N . VAL A 1 169 ? -4.868 3.696 6.019 1.00 96.88 169 VAL A N 1
ATOM 1330 C CA . VAL A 1 169 ? -4.629 4.654 7.095 1.00 96.88 169 VAL A CA 1
ATOM 1331 C C . VAL A 1 169 ? -3.858 3.986 8.217 1.00 96.88 169 VAL A C 1
ATOM 1333 O O . VAL A 1 169 ? -4.152 2.856 8.601 1.00 96.88 169 VAL A O 1
ATOM 1336 N N . VAL A 1 170 ? -2.894 4.714 8.768 1.00 96.62 170 VAL A N 1
ATOM 1337 C CA . VAL A 1 170 ? -2.214 4.345 10.004 1.00 96.62 170 VAL A CA 1
ATOM 1338 C C . VAL A 1 170 ? -2.532 5.389 11.060 1.00 96.62 170 VAL A C 1
ATOM 1340 O O . VAL A 1 170 ? -2.264 6.581 10.877 1.00 96.62 170 VAL A O 1
ATOM 1343 N N . LYS A 1 171 ? -3.127 4.936 12.162 1.00 94.19 171 LYS A N 1
ATOM 1344 C CA . LYS A 1 171 ? -3.348 5.766 13.341 1.00 94.19 171 LYS A CA 1
ATOM 1345 C C . LYS A 1 171 ? -2.002 6.052 14.000 1.00 94.19 171 LYS A C 1
ATOM 1347 O O . LYS A 1 171 ? -1.159 5.173 14.128 1.00 94.19 171 LYS A O 1
ATOM 1352 N N . GLN A 1 172 ? -1.792 7.292 14.419 1.00 90.06 172 GLN A N 1
ATOM 1353 C CA . GLN A 1 172 ? -0.611 7.646 15.193 1.00 90.06 172 GLN A CA 1
ATOM 1354 C C . GLN A 1 172 ? -0.918 7.590 16.692 1.00 90.06 172 GLN A C 1
ATOM 1356 O O . GLN A 1 172 ? -2.048 7.823 17.121 1.00 90.06 172 GLN A O 1
ATOM 1361 N N . ASN A 1 173 ? 0.105 7.292 17.494 1.00 84.19 173 ASN A N 1
ATOM 1362 C CA . ASN A 1 173 ? -0.022 7.176 18.950 1.00 84.19 173 ASN A CA 1
ATOM 1363 C C . ASN A 1 173 ? -0.370 8.502 19.640 1.00 84.19 173 ASN A C 1
ATOM 1365 O O . ASN A 1 173 ? -0.860 8.495 20.767 1.00 84.19 173 ASN A O 1
ATOM 1369 N N . ASN A 1 174 ? -0.091 9.635 18.993 1.00 83.69 174 ASN A N 1
ATOM 1370 C CA . ASN A 1 174 ? -0.391 10.952 19.527 1.00 83.69 174 ASN A CA 1
ATOM 1371 C C . ASN A 1 174 ? -1.700 11.472 18.918 1.00 83.69 174 ASN A C 1
ATOM 1373 O O . ASN A 1 174 ? -1.831 11.562 17.702 1.00 83.69 174 ASN A O 1
ATOM 1377 N N . GLU A 1 175 ? -2.661 11.848 19.761 1.00 75.75 175 GLU A N 1
ATOM 1378 C CA . GLU A 1 175 ? -3.960 12.384 19.321 1.00 75.75 175 GLU A CA 1
ATOM 1379 C C . GLU A 1 175 ? -3.840 13.726 18.583 1.00 75.75 175 GLU A C 1
ATOM 1381 O O . GLU A 1 175 ? -4.776 14.153 17.915 1.00 75.75 175 GLU A O 1
ATOM 1386 N N . GLN A 1 176 ? -2.692 14.395 18.707 1.00 78.81 176 GLN A N 1
ATOM 1387 C CA . GLN A 1 176 ? -2.419 15.688 18.080 1.00 78.81 176 GLN A CA 1
ATOM 1388 C C . GLN A 1 176 ? -1.811 15.572 16.682 1.00 78.81 176 GLN A C 1
ATOM 1390 O O . GLN A 1 176 ? -1.648 16.592 16.019 1.00 78.81 176 GLN A O 1
ATOM 1395 N N . THR A 1 177 ? -1.419 14.374 16.248 1.00 85.00 177 THR A N 1
ATOM 1396 C CA . THR A 1 177 ? -0.733 14.191 14.969 1.00 85.00 177 THR A CA 1
ATOM 1397 C C . THR A 1 177 ? -1.673 13.571 13.940 1.00 85.00 177 THR A C 1
ATOM 1399 O O . THR A 1 177 ? -2.399 12.616 14.229 1.00 85.00 177 THR A O 1
ATOM 1402 N N . SER A 1 178 ? -1.663 14.128 12.730 1.00 89.38 178 SER A N 1
ATOM 1403 C CA . SER A 1 178 ? -2.512 13.703 11.619 1.00 89.38 178 SER A CA 1
ATOM 1404 C C . SER A 1 178 ? -2.315 12.228 11.253 1.00 89.38 178 SER A C 1
ATOM 1406 O O . SER A 1 178 ? -1.186 11.739 11.223 1.00 89.38 178 SER A O 1
ATOM 1408 N N . PRO A 1 179 ? -3.385 11.494 10.903 1.00 93.31 179 PRO A N 1
ATOM 1409 C CA . PRO A 1 179 ? -3.254 10.111 10.464 1.00 93.31 179 PRO A CA 1
ATOM 1410 C C . PRO A 1 179 ? -2.370 9.999 9.215 1.00 93.31 179 PRO A C 1
ATOM 1412 O O . PRO A 1 179 ? -2.430 10.826 8.300 1.00 93.31 179 PRO A O 1
ATOM 1415 N N . ILE A 1 180 ? -1.579 8.927 9.138 1.00 95.81 180 ILE A N 1
ATOM 1416 C CA . ILE A 1 180 ? -0.741 8.668 7.965 1.00 95.81 180 ILE A CA 1
ATOM 1417 C C . ILE A 1 180 ? -1.597 7.992 6.898 1.00 95.81 180 ILE A C 1
ATOM 1419 O O . ILE A 1 180 ? -2.197 6.948 7.142 1.00 95.81 180 ILE A O 1
ATOM 1423 N N . CYS A 1 181 ? -1.620 8.568 5.701 1.00 96.19 181 CYS A N 1
ATOM 1424 C CA . CYS A 1 181 ? -2.306 8.016 4.541 1.00 96.19 181 CYS A CA 1
ATOM 1425 C C . CYS A 1 181 ? -1.306 7.359 3.595 1.00 96.19 181 CYS A C 1
ATOM 1427 O O . CYS A 1 181 ? -0.266 7.945 3.284 1.00 96.19 181 CYS A O 1
ATOM 1429 N N . VAL A 1 182 ? -1.655 6.174 3.098 1.00 97.81 182 VAL A N 1
ATOM 1430 C CA . VAL A 1 182 ? 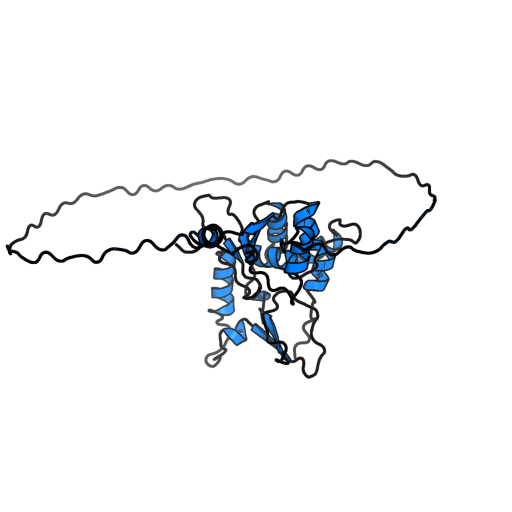-0.851 5.414 2.137 1.00 97.81 182 VAL A CA 1
ATOM 1431 C C . VAL A 1 182 ? -1.650 5.187 0.854 1.00 97.81 182 VAL A C 1
ATOM 1433 O O . VAL A 1 182 ? -2.844 4.896 0.889 1.00 97.81 182 VAL A O 1
ATOM 1436 N N . ASP A 1 183 ? -0.988 5.334 -0.287 1.00 97.31 183 ASP A N 1
ATOM 1437 C CA . ASP A 1 183 ? -1.529 5.066 -1.618 1.00 97.31 183 ASP A CA 1
ATOM 1438 C C . ASP A 1 183 ? -0.531 4.187 -2.379 1.00 97.31 183 ASP A C 1
ATOM 1440 O O . ASP A 1 183 ? 0.502 4.658 -2.857 1.00 97.31 183 ASP A O 1
ATOM 1444 N N . LEU A 1 184 ? -0.833 2.889 -2.471 1.00 96.81 184 LEU A N 1
ATOM 1445 C CA . LEU A 1 184 ? 0.015 1.929 -3.178 1.00 96.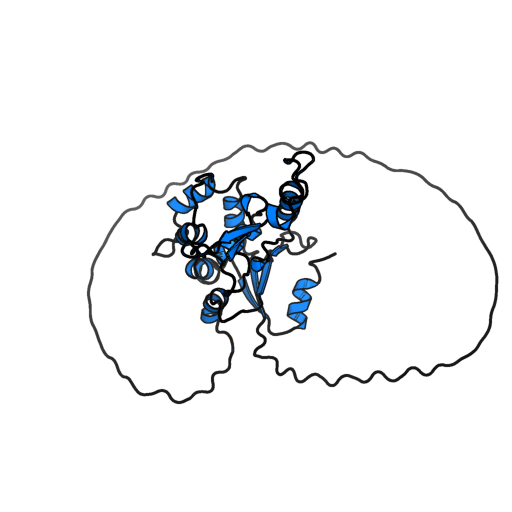81 184 LEU A CA 1
ATOM 1446 C C . LEU A 1 184 ? -0.066 2.080 -4.701 1.00 96.81 184 LEU A C 1
ATOM 1448 O O . LEU A 1 184 ? 0.928 1.816 -5.371 1.00 96.81 184 LEU A O 1
ATOM 1452 N N . GLU A 1 185 ? -1.201 2.536 -5.253 1.00 94.69 185 GLU A N 1
ATOM 1453 C CA . GLU A 1 185 ? -1.345 2.753 -6.702 1.00 94.69 185 GLU A CA 1
ATOM 1454 C C . GLU A 1 185 ? -0.402 3.863 -7.182 1.00 94.69 185 GLU A C 1
ATOM 1456 O O . GLU A 1 185 ? 0.059 3.853 -8.319 1.00 94.69 185 GLU A O 1
ATOM 1461 N N . ARG A 1 186 ? -0.100 4.837 -6.322 1.00 95.69 186 ARG A N 1
ATOM 1462 C CA . ARG A 1 186 ? 0.806 5.949 -6.649 1.00 95.69 186 ARG A CA 1
ATOM 1463 C C . ARG A 1 186 ? 2.159 5.861 -5.959 1.00 95.69 186 ARG A C 1
ATOM 1465 O O . ARG A 1 186 ? 2.976 6.759 -6.146 1.00 95.69 186 ARG A O 1
ATOM 1472 N N . TRP A 1 187 ? 2.379 4.805 -5.179 1.00 97.69 187 TRP A N 1
ATOM 1473 C CA . TRP A 1 187 ? 3.534 4.637 -4.303 1.00 97.69 187 TRP A CA 1
ATOM 1474 C C . TRP A 1 187 ? 3.823 5.888 -3.459 1.00 97.69 187 TRP A C 1
ATOM 1476 O O . TRP A 1 187 ? 4.892 6.492 -3.516 1.00 97.69 187 TRP A O 1
ATOM 1486 N N . PHE A 1 188 ? 2.818 6.313 -2.701 1.00 97.62 188 PHE A N 1
ATOM 1487 C CA . PHE A 1 188 ? 2.855 7.524 -1.896 1.00 97.62 188 PHE A CA 1
ATOM 1488 C C . PHE A 1 188 ? 2.503 7.228 -0.439 1.00 97.62 188 PHE A C 1
ATOM 1490 O O . PHE A 1 188 ? 1.640 6.403 -0.139 1.00 97.62 188 PHE A O 1
ATOM 1497 N N . CYS A 1 189 ? 3.148 7.946 0.476 1.00 98.06 189 CYS A N 1
ATOM 1498 C CA . CYS A 1 189 ? 2.812 7.934 1.891 1.00 98.06 189 CYS A CA 1
ATOM 1499 C C . CYS A 1 189 ? 2.978 9.337 2.477 1.00 98.06 189 CYS A C 1
ATOM 1501 O O . CYS A 1 189 ? 3.983 9.995 2.223 1.00 98.06 189 CYS A O 1
ATOM 1503 N N . SER A 1 190 ? 2.025 9.786 3.297 1.00 96.62 190 SER A N 1
ATOM 1504 C CA . SER A 1 190 ? 2.079 11.127 3.899 1.00 96.62 190 SER A CA 1
ATOM 1505 C C . SER A 1 190 ? 3.086 11.262 5.048 1.00 96.62 190 SER A C 1
ATOM 1507 O O . SER A 1 190 ? 3.308 12.368 5.531 1.00 96.62 190 SER A O 1
ATOM 1509 N N . CYS A 1 191 ? 3.712 10.168 5.494 1.00 96.56 191 CYS A N 1
ATOM 1510 C CA . CYS A 1 191 ? 4.665 10.209 6.601 1.00 96.56 191 CYS A CA 1
ATOM 1511 C C . CYS A 1 191 ? 5.943 11.001 6.266 1.00 96.56 191 CYS A C 1
ATOM 1513 O O . CYS A 1 191 ? 6.419 11.015 5.129 1.00 96.56 191 CYS A O 1
ATOM 1515 N N . GLU A 1 192 ? 6.561 11.585 7.291 1.00 96.00 192 GLU A N 1
ATOM 1516 C CA . GLU A 1 192 ? 7.781 12.393 7.161 1.00 96.00 192 GLU A CA 1
ATOM 1517 C C . GLU A 1 192 ? 8.947 11.622 6.528 1.00 96.00 192 GLU A C 1
ATOM 1519 O O . GLU A 1 192 ? 9.630 12.153 5.658 1.00 96.00 192 GLU A O 1
ATOM 1524 N N . GLU A 1 193 ? 9.141 10.351 6.901 1.00 96.94 193 GLU A N 1
ATOM 1525 C CA . GLU A 1 193 ? 10.234 9.520 6.373 1.00 96.94 193 GLU A CA 1
ATOM 1526 C C . GLU A 1 193 ? 10.169 9.355 4.848 1.00 96.94 193 GLU A C 1
ATOM 1528 O O . GLU A 1 193 ? 11.183 9.525 4.170 1.00 96.94 193 GLU A O 1
ATOM 1533 N N . PHE A 1 194 ? 8.982 9.078 4.294 1.00 97.75 194 PHE A N 1
ATOM 1534 C CA . PHE A 1 194 ? 8.803 8.971 2.847 1.00 97.75 194 PHE A CA 1
ATOM 1535 C C . PHE A 1 194 ? 9.100 10.306 2.166 1.00 97.75 194 PHE A C 1
ATOM 1537 O O . PHE A 1 194 ? 9.863 10.345 1.204 1.00 97.75 194 PHE A O 1
ATOM 1544 N N . ASN A 1 195 ? 8.547 11.403 2.690 1.00 97.00 195 ASN A N 1
ATOM 1545 C CA . ASN A 1 195 ? 8.752 12.736 2.128 1.00 97.00 195 ASN A CA 1
ATOM 1546 C C . ASN A 1 195 ? 10.233 13.148 2.148 1.00 97.00 195 ASN A C 1
ATOM 1548 O O . ASN A 1 195 ? 10.730 13.687 1.159 1.00 97.00 195 ASN A O 1
ATOM 1552 N N . ALA A 1 196 ? 10.956 12.849 3.232 1.00 96.94 196 ALA A N 1
ATOM 1553 C CA . ALA A 1 196 ? 12.384 13.126 3.355 1.00 96.94 196 ALA A CA 1
ATOM 1554 C C . ALA A 1 196 ? 13.211 12.325 2.337 1.00 96.94 196 ALA A C 1
ATOM 1556 O O . ALA A 1 196 ? 14.022 12.907 1.612 1.00 96.94 196 ALA A O 1
ATOM 1557 N N . GLN A 1 197 ? 12.971 11.014 2.228 1.00 95.62 197 GLN A N 1
ATOM 1558 C CA . GLN A 1 197 ? 13.656 10.160 1.253 1.00 95.62 197 GLN A CA 1
ATOM 1559 C C . GLN A 1 197 ? 13.330 10.568 -0.188 1.00 95.62 197 GLN A C 1
ATOM 1561 O O . GLN A 1 197 ? 14.232 10.691 -1.012 1.00 95.62 197 GLN A O 1
ATOM 1566 N N . PHE A 1 198 ? 12.060 10.840 -0.495 1.00 95.75 198 PHE A N 1
ATOM 1567 C CA . PHE A 1 198 ? 11.631 11.270 -1.824 1.00 95.75 198 PHE A CA 1
ATOM 1568 C C . PHE A 1 198 ? 12.286 12.600 -2.218 1.00 95.75 198 PHE A C 1
ATOM 1570 O O . PHE A 1 198 ? 12.849 12.729 -3.309 1.00 95.75 198 PHE A O 1
ATOM 1577 N N . LEU A 1 199 ? 12.290 13.579 -1.309 1.00 95.12 199 LEU A N 1
ATOM 1578 C CA . LEU A 1 199 ? 12.957 14.859 -1.526 1.00 95.12 199 LEU A CA 1
ATOM 1579 C C . LEU A 1 199 ? 14.462 14.674 -1.751 1.00 95.12 199 LEU A C 1
ATOM 1581 O O . LEU A 1 199 ? 15.016 15.258 -2.676 1.00 95.12 199 LEU A O 1
ATOM 1585 N N . GLN A 1 200 ? 15.131 13.854 -0.943 1.00 93.69 200 GLN A N 1
ATOM 1586 C CA . GLN A 1 200 ? 16.576 13.662 -1.035 1.00 93.69 200 GLN A CA 1
ATOM 1587 C C . GLN A 1 200 ? 16.994 12.872 -2.285 1.00 93.69 200 GLN A C 1
ATOM 1589 O O . GLN A 1 200 ? 17.898 13.294 -3.007 1.00 93.69 200 GLN A O 1
ATOM 1594 N N . ASN A 1 201 ? 16.336 11.746 -2.551 1.00 92.81 201 ASN A N 1
ATOM 1595 C CA . ASN A 1 201 ? 16.800 10.748 -3.515 1.00 92.81 201 ASN A CA 1
ATOM 1596 C C . ASN A 1 201 ? 16.185 10.924 -4.907 1.00 92.81 201 ASN A C 1
ATOM 1598 O O . ASN A 1 201 ? 16.814 10.556 -5.898 1.00 92.81 201 ASN A O 1
ATOM 1602 N N . VAL A 1 202 ? 14.980 11.497 -5.002 1.00 90.94 202 VAL A N 1
ATOM 1603 C CA . VAL A 1 202 ? 14.271 11.686 -6.280 1.00 90.94 202 VAL A CA 1
ATOM 1604 C C . VAL A 1 202 ? 14.375 13.135 -6.752 1.00 90.94 202 VAL A C 1
ATOM 1606 O O . VAL A 1 202 ? 14.776 13.392 -7.893 1.00 90.94 202 VAL A O 1
ATOM 1609 N N . VAL A 1 203 ? 14.046 14.090 -5.878 1.00 90.88 203 VAL A N 1
ATOM 1610 C CA . VAL A 1 203 ? 13.998 15.519 -6.235 1.00 90.88 203 VAL A CA 1
ATOM 1611 C C . VAL A 1 203 ? 15.399 16.131 -6.250 1.00 90.88 203 VAL A C 1
ATOM 1613 O O . VAL A 1 203 ? 15.832 16.659 -7.274 1.00 90.88 203 VAL A O 1
ATOM 1616 N N . ASN A 1 204 ? 16.135 16.001 -5.146 1.00 88.62 204 ASN A N 1
ATOM 1617 C CA . ASN A 1 204 ? 17.442 16.626 -4.936 1.00 88.62 204 ASN A CA 1
ATOM 1618 C C . ASN A 1 204 ? 18.617 15.761 -5.408 1.00 88.62 204 ASN A C 1
ATOM 1620 O O . ASN A 1 204 ? 19.756 16.052 -5.051 1.00 88.62 204 ASN A O 1
ATOM 1624 N N . CYS A 1 205 ? 18.371 14.708 -6.190 1.00 76.50 205 CYS A N 1
ATOM 1625 C CA . CYS A 1 205 ? 19.425 13.823 -6.676 1.00 76.50 205 CYS A CA 1
ATOM 1626 C C . CYS A 1 205 ? 20.453 14.627 -7.502 1.00 76.50 205 CYS A C 1
ATOM 1628 O O . CYS A 1 205 ? 20.204 14.990 -8.651 1.00 76.50 205 CYS A O 1
ATOM 1630 N N . THR A 1 206 ? 21.596 14.948 -6.890 1.00 60.81 206 THR A N 1
ATOM 1631 C CA . THR A 1 206 ? 22.691 15.770 -7.443 1.00 60.81 206 THR A CA 1
ATOM 1632 C C . THR A 1 206 ? 23.748 14.943 -8.172 1.00 60.81 206 THR A C 1
ATOM 1634 O O . THR A 1 206 ? 24.775 15.473 -8.589 1.00 60.81 206 THR A O 1
ATOM 1637 N N . SER A 1 207 ? 23.517 13.641 -8.348 1.00 58.47 207 SER A N 1
ATOM 1638 C CA . SER A 1 207 ? 24.474 12.674 -8.905 1.00 58.47 207 SER A CA 1
ATOM 1639 C C . SER A 1 207 ? 24.758 12.845 -10.398 1.00 58.47 207 SER A C 1
ATOM 1641 O O . SER A 1 207 ? 25.478 12.042 -10.992 1.00 58.47 207 SER A O 1
ATOM 1643 N N . ALA A 1 208 ? 24.236 13.894 -11.015 1.00 52.50 208 ALA A N 1
ATOM 1644 C CA . ALA A 1 208 ? 24.262 14.051 -12.442 1.00 52.50 208 ALA A CA 1
ATOM 1645 C C . ALA A 1 208 ? 24.926 15.378 -12.813 1.00 52.50 208 ALA A C 1
ATOM 1647 O O . ALA A 1 208 ? 24.581 16.441 -12.296 1.00 52.50 208 ALA A O 1
ATOM 1648 N N . GLY A 1 209 ? 25.950 15.291 -13.665 1.00 58.22 209 GLY A N 1
ATOM 1649 C CA . GLY A 1 209 ? 26.717 16.443 -14.131 1.00 58.22 209 GLY A CA 1
ATOM 1650 C C . GLY A 1 209 ? 25.838 17.512 -14.802 1.00 58.22 209 GLY A C 1
ATOM 1651 O O . GLY A 1 209 ? 24.635 17.322 -14.967 1.00 58.22 209 GLY A O 1
ATOM 1652 N N . PRO A 1 210 ? 26.425 18.630 -15.265 1.00 59.66 210 PRO A N 1
ATOM 1653 C CA . PRO A 1 210 ? 25.702 19.815 -15.761 1.00 59.66 210 PRO A CA 1
ATOM 1654 C C . PRO A 1 210 ? 24.785 19.600 -16.990 1.00 59.66 210 PRO A C 1
ATOM 1656 O O . PRO A 1 210 ? 24.287 20.564 -17.561 1.00 59.66 210 PRO A O 1
ATOM 1659 N N . THR A 1 211 ? 24.566 18.359 -17.427 1.00 59.81 211 THR A N 1
ATOM 1660 C CA . THR A 1 211 ? 23.788 17.963 -18.609 1.00 59.81 211 THR A CA 1
ATOM 1661 C C . THR A 1 211 ? 22.612 17.029 -18.322 1.00 59.81 211 THR A C 1
ATOM 1663 O O . THR A 1 211 ? 21.880 16.714 -19.258 1.00 59.81 211 THR A O 1
ATOM 1666 N N . ASP A 1 212 ? 22.380 16.588 -17.083 1.00 62.97 212 ASP A N 1
ATOM 1667 C CA . ASP A 1 212 ? 21.306 15.622 -16.833 1.00 62.97 212 ASP A CA 1
ATOM 1668 C C . ASP A 1 212 ? 19.937 16.291 -16.677 1.00 62.97 212 ASP A C 1
ATOM 1670 O O . ASP A 1 212 ? 19.556 16.788 -15.618 1.00 62.97 212 ASP A O 1
ATOM 1674 N N . GLN A 1 213 ? 19.188 16.294 -17.777 1.00 65.62 213 GLN A N 1
ATOM 1675 C CA . GLN A 1 213 ? 17.795 16.739 -17.850 1.00 65.62 213 GLN A CA 1
ATOM 1676 C C . GLN A 1 213 ? 16.815 15.588 -17.570 1.00 65.62 213 GLN A C 1
ATOM 1678 O O . GLN A 1 213 ? 15.709 15.560 -18.114 1.00 65.62 213 GLN A O 1
ATOM 1683 N N . SER A 1 214 ? 17.215 14.603 -16.762 1.00 80.12 214 SER A N 1
ATOM 1684 C CA . SER A 1 214 ? 16.331 13.507 -16.378 1.00 80.12 214 SER A CA 1
ATOM 1685 C C . SER A 1 214 ? 15.092 14.053 -15.656 1.00 80.12 214 SER A C 1
ATOM 1687 O O . SER A 1 214 ? 15.174 14.749 -14.644 1.00 80.12 214 SER A O 1
ATOM 1689 N N . THR A 1 215 ? 13.916 13.756 -16.209 1.00 88.56 215 THR A N 1
ATOM 1690 C CA . THR A 1 215 ? 12.630 14.124 -15.604 1.00 88.56 215 THR A CA 1
ATOM 1691 C C . THR A 1 215 ? 12.439 13.401 -14.268 1.00 88.56 215 THR A C 1
ATOM 1693 O O . THR A 1 215 ? 12.952 12.293 -14.081 1.00 88.56 215 THR A O 1
ATOM 1696 N N . LEU A 1 216 ? 11.640 13.975 -13.360 1.00 88.81 216 LEU A N 1
ATOM 1697 C CA . LEU A 1 216 ? 11.271 13.314 -12.097 1.00 88.81 216 LEU A CA 1
ATOM 1698 C C . LEU A 1 216 ? 10.698 11.909 -12.334 1.00 88.81 216 LEU A C 1
ATOM 1700 O O . LEU A 1 216 ? 11.055 10.974 -11.623 1.00 88.81 216 LEU A O 1
ATOM 1704 N N . TYR A 1 217 ? 9.883 11.753 -13.384 1.00 90.56 217 TYR A N 1
ATOM 1705 C CA . TYR A 1 217 ? 9.335 10.461 -13.790 1.00 90.56 217 TYR A CA 1
ATOM 1706 C C . TYR A 1 217 ? 10.442 9.439 -14.057 1.00 90.56 217 TYR A C 1
ATOM 1708 O O . TYR A 1 217 ? 10.476 8.399 -13.415 1.00 90.56 217 TYR A O 1
ATOM 1716 N N . SER A 1 218 ? 11.404 9.759 -14.929 1.00 90.38 218 SER A N 1
ATOM 1717 C CA . SER A 1 218 ? 12.498 8.837 -15.276 1.00 90.38 218 SER A CA 1
ATOM 1718 C C . SER A 1 218 ? 13.422 8.481 -14.105 1.00 90.38 218 SER A C 1
ATOM 1720 O O . SER A 1 218 ? 14.139 7.485 -14.168 1.00 90.38 218 SER A O 1
ATOM 1722 N N . ARG A 1 219 ? 13.432 9.292 -13.039 1.00 90.88 219 ARG A N 1
ATOM 1723 C CA . ARG A 1 219 ? 14.193 8.999 -11.816 1.00 90.88 219 ARG A CA 1
ATOM 1724 C C . ARG A 1 219 ? 13.437 8.053 -10.893 1.00 90.88 219 ARG A C 1
ATOM 1726 O O . ARG A 1 219 ? 14.044 7.122 -10.368 1.00 90.88 219 ARG A O 1
ATOM 1733 N N . ALA A 1 220 ? 12.142 8.303 -10.709 1.00 93.50 220 ALA A N 1
ATOM 1734 C CA . ALA A 1 220 ? 11.286 7.590 -9.767 1.00 93.50 220 ALA A CA 1
ATOM 1735 C C . ALA A 1 220 ? 10.695 6.292 -10.331 1.00 93.50 220 ALA A C 1
ATOM 1737 O O . ALA A 1 220 ? 10.408 5.374 -9.571 1.00 93.50 220 ALA A O 1
ATOM 1738 N N . VAL A 1 221 ? 10.499 6.211 -11.647 1.00 95.00 221 VAL A N 1
ATOM 1739 C CA . VAL A 1 221 ? 9.766 5.126 -12.305 1.00 95.00 221 VAL A CA 1
ATOM 1740 C C . VAL A 1 221 ? 10.676 4.381 -13.269 1.00 95.00 221 VAL A C 1
ATOM 1742 O O . VAL A 1 221 ? 11.407 4.978 -14.060 1.00 95.00 221 VAL A O 1
ATOM 1745 N N . GLN A 1 222 ? 10.614 3.057 -13.199 1.00 93.44 222 GLN A N 1
ATOM 1746 C CA . GLN A 1 222 ? 11.224 2.152 -14.154 1.00 93.44 222 GLN A CA 1
ATOM 1747 C C . GLN A 1 222 ? 10.149 1.577 -15.076 1.00 93.44 222 GLN A C 1
ATOM 1749 O O . GLN A 1 222 ? 9.243 0.869 -14.633 1.00 93.44 222 GLN A O 1
ATOM 1754 N N . ASP A 1 223 ? 10.301 1.846 -16.370 1.00 92.62 223 ASP A N 1
ATOM 1755 C CA . ASP A 1 223 ? 9.490 1.252 -17.426 1.00 92.62 223 ASP A CA 1
ATOM 1756 C C . ASP A 1 223 ? 10.168 -0.031 -17.935 1.00 92.62 223 ASP A C 1
ATOM 1758 O O . ASP A 1 223 ? 11.357 -0.041 -18.266 1.00 92.62 223 ASP A O 1
ATOM 1762 N N . LEU A 1 224 ? 9.410 -1.122 -18.006 1.00 90.69 224 LEU A N 1
ATOM 1763 C CA . LEU A 1 224 ? 9.852 -2.417 -18.514 1.00 90.69 224 LEU A CA 1
ATOM 1764 C C . LEU A 1 224 ? 9.054 -2.778 -19.761 1.00 90.69 224 LEU A C 1
ATOM 1766 O O . LEU A 1 224 ? 7.839 -2.954 -19.695 1.00 90.69 224 LEU A O 1
ATOM 1770 N N . ASP A 1 225 ? 9.747 -2.904 -20.891 1.00 88.69 225 ASP A N 1
ATOM 1771 C CA . ASP A 1 225 ? 9.138 -3.290 -22.164 1.00 88.69 225 ASP A CA 1
ATOM 1772 C C . ASP A 1 225 ? 8.798 -4.791 -22.181 1.00 88.69 225 ASP A C 1
ATOM 1774 O O . ASP A 1 225 ? 9.675 -5.657 -22.069 1.00 88.69 225 ASP A O 1
ATOM 1778 N N . THR A 1 226 ? 7.514 -5.099 -22.354 1.00 85.88 226 THR A N 1
ATOM 1779 C CA . THR A 1 226 ? 6.988 -6.470 -22.410 1.00 85.88 226 THR A CA 1
ATOM 1780 C C . THR A 1 226 ? 6.817 -6.987 -23.840 1.00 85.88 226 THR A C 1
ATOM 1782 O O . THR A 1 226 ? 6.362 -8.110 -24.046 1.00 85.88 226 THR A O 1
ATOM 1785 N N . LYS A 1 227 ? 7.239 -6.232 -24.867 1.00 84.25 227 LYS A N 1
ATOM 1786 C CA . LYS A 1 227 ? 7.218 -6.688 -26.274 1.00 84.25 227 LYS A CA 1
ATOM 1787 C C . LYS A 1 227 ? 8.035 -7.944 -26.520 1.00 84.25 227 LYS A C 1
ATOM 1789 O O . LYS A 1 227 ? 7.686 -8.765 -27.365 1.00 84.25 227 LYS A O 1
ATOM 1794 N N . HIS A 1 228 ? 9.168 -8.041 -25.834 1.00 80.06 228 HIS A N 1
ATOM 1795 C CA . HIS A 1 228 ? 10.189 -9.054 -26.090 1.00 80.06 228 HIS A CA 1
ATOM 1796 C C . HIS A 1 228 ? 10.429 -9.976 -24.893 1.00 80.06 228 HIS A C 1
ATOM 1798 O O . HIS A 1 228 ? 11.250 -10.886 -24.982 1.00 80.06 228 HIS A O 1
ATOM 1804 N N . SER A 1 229 ? 9.723 -9.754 -23.784 1.00 81.19 229 SER A N 1
ATOM 1805 C CA . SER A 1 229 ? 9.832 -10.556 -22.570 1.00 81.19 229 SER A CA 1
ATOM 1806 C C . SER A 1 229 ? 8.449 -10.775 -21.957 1.00 81.19 229 SER A C 1
ATOM 1808 O O . SER A 1 229 ? 7.593 -9.897 -22.080 1.00 81.19 229 SER A O 1
ATOM 1810 N N . PRO A 1 230 ? 8.192 -11.942 -21.338 1.00 83.75 230 PRO A N 1
ATOM 1811 C CA . PRO A 1 230 ? 6.932 -12.157 -20.647 1.00 83.75 230 PRO A CA 1
ATOM 1812 C C . PRO A 1 230 ? 6.763 -11.106 -19.537 1.00 83.75 230 PRO A C 1
ATOM 1814 O O . PRO A 1 230 ? 7.756 -10.722 -18.911 1.00 83.75 230 PRO A O 1
ATOM 1817 N N . PRO A 1 231 ? 5.526 -10.644 -19.283 1.00 85.00 231 PRO A N 1
ATOM 1818 C CA . PRO A 1 231 ? 5.263 -9.727 -18.186 1.00 85.00 231 PRO A CA 1
ATOM 1819 C C . PRO A 1 231 ? 5.699 -10.356 -16.862 1.00 85.00 231 PRO A C 1
ATOM 1821 O O . PRO A 1 231 ? 5.525 -11.556 -16.636 1.00 85.00 231 PRO A O 1
ATOM 1824 N N . ARG A 1 232 ? 6.270 -9.531 -15.986 1.00 89.75 232 ARG A N 1
ATOM 1825 C CA . ARG A 1 232 ? 6.648 -9.934 -14.633 1.00 89.75 232 ARG A CA 1
ATOM 1826 C C . ARG A 1 232 ? 5.395 -10.196 -13.801 1.00 89.75 232 ARG A C 1
ATOM 1828 O O . ARG A 1 232 ? 4.407 -9.470 -13.930 1.00 89.75 232 ARG A O 1
ATOM 1835 N N . SER A 1 233 ? 5.471 -11.219 -12.954 1.00 92.31 233 SER A N 1
ATOM 1836 C CA . SER A 1 233 ? 4.462 -11.558 -11.945 1.00 92.31 233 SER A CA 1
ATOM 1837 C C . SER A 1 233 ? 4.464 -10.611 -10.747 1.00 92.31 233 SER A C 1
ATOM 1839 O O . SER A 1 233 ? 3.445 -10.504 -10.069 1.00 92.31 233 SER A O 1
ATOM 1841 N N . ASP A 1 234 ? 5.585 -9.929 -10.503 1.00 95.00 234 ASP A N 1
ATOM 1842 C CA . ASP A 1 234 ? 5.754 -9.038 -9.362 1.00 95.00 234 ASP A CA 1
ATOM 1843 C C . ASP A 1 234 ? 4.775 -7.858 -9.413 1.00 95.00 234 ASP A C 1
ATOM 1845 O O . ASP A 1 234 ? 4.670 -7.148 -10.419 1.00 95.00 234 ASP A O 1
ATOM 1849 N N . ARG A 1 235 ? 4.058 -7.651 -8.313 1.00 95.19 235 ARG A N 1
ATOM 1850 C CA . ARG A 1 235 ? 3.100 -6.560 -8.096 1.00 95.19 235 ARG A CA 1
ATOM 1851 C C . ARG A 1 235 ? 3.617 -5.546 -7.081 1.00 95.19 235 ARG A C 1
ATOM 1853 O O . ARG A 1 235 ? 3.000 -4.493 -6.918 1.00 95.19 235 ARG A O 1
ATOM 1860 N N . PHE A 1 236 ? 4.714 -5.845 -6.388 1.00 97.00 236 PHE A N 1
ATOM 1861 C CA . PHE A 1 236 ? 5.290 -4.950 -5.400 1.00 97.00 236 PHE A CA 1
ATOM 1862 C C . PHE A 1 236 ? 5.781 -3.672 -6.082 1.00 97.00 236 PHE A C 1
ATOM 1864 O O . PHE A 1 236 ? 6.482 -3.724 -7.092 1.00 97.00 236 PHE A O 1
ATOM 1871 N N . ALA A 1 237 ? 5.356 -2.517 -5.567 1.00 96.75 237 ALA A N 1
ATOM 1872 C CA . ALA A 1 237 ? 5.633 -1.205 -6.160 1.00 96.75 237 ALA A CA 1
ATOM 1873 C C . ALA A 1 237 ? 5.205 -1.043 -7.637 1.00 96.75 237 ALA A C 1
ATOM 1875 O O . ALA A 1 237 ? 5.643 -0.109 -8.317 1.00 96.75 237 ALA A O 1
ATOM 1876 N N . GLN A 1 238 ? 4.337 -1.922 -8.150 1.00 96.00 238 GLN A N 1
ATOM 1877 C CA . GLN A 1 238 ? 3.809 -1.811 -9.505 1.00 96.00 238 GLN A CA 1
ATOM 1878 C C . GLN A 1 238 ? 2.814 -0.649 -9.584 1.00 96.00 238 GLN A C 1
ATOM 1880 O O . GLN A 1 238 ? 1.879 -0.555 -8.790 1.00 96.00 238 GLN A O 1
ATOM 1885 N N . LEU A 1 239 ? 3.001 0.225 -10.571 1.00 95.44 239 LEU A N 1
ATOM 1886 C CA . LEU A 1 239 ? 2.115 1.355 -10.826 1.00 95.44 239 LEU A CA 1
ATOM 1887 C C . LEU A 1 239 ? 1.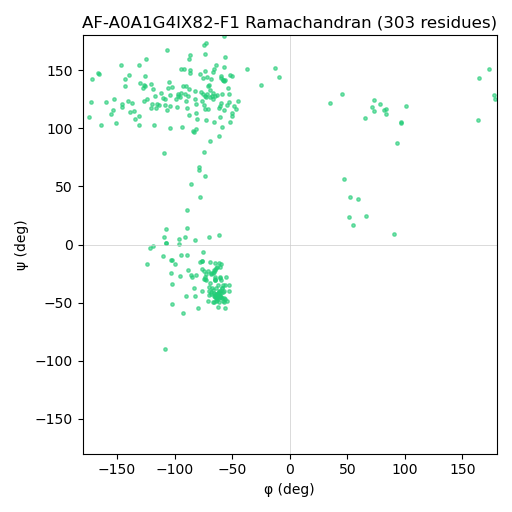020 0.967 -11.839 1.00 95.44 239 LEU A C 1
ATOM 1889 O O . LEU A 1 239 ? 1.261 0.143 -12.732 1.00 95.44 239 LEU A O 1
ATOM 1893 N N . PRO A 1 240 ? -0.175 1.585 -11.767 1.00 91.75 240 PRO A N 1
ATOM 1894 C CA . PRO A 1 240 ? -1.225 1.404 -12.752 1.00 91.75 240 PRO A CA 1
ATOM 1895 C C . PRO A 1 240 ? -0.715 1.670 -14.169 1.00 91.75 240 PRO A C 1
ATOM 1897 O O . PRO A 1 240 ? -0.125 2.711 -14.476 1.00 91.75 240 PRO A O 1
ATOM 1900 N N . HIS A 1 241 ? -0.985 0.723 -15.057 1.00 87.06 241 HIS A N 1
ATOM 1901 C CA . HIS A 1 241 ? -0.720 0.842 -16.481 1.00 87.06 241 HIS A CA 1
ATOM 1902 C C . HIS A 1 241 ? -1.973 0.448 -17.253 1.00 87.06 241 HIS A C 1
ATOM 1904 O O . HIS A 1 241 ? -2.832 -0.284 -16.757 1.00 87.06 241 HIS A O 1
ATOM 1910 N N . ASN A 1 242 ? -2.097 0.972 -18.467 1.00 83.12 242 ASN A N 1
ATOM 1911 C CA . ASN A 1 242 ? -3.148 0.520 -19.356 1.00 83.12 242 ASN A CA 1
ATOM 1912 C C . ASN A 1 242 ? -2.745 -0.873 -19.869 1.00 83.12 242 ASN A C 1
ATOM 1914 O O . ASN A 1 242 ? -1.636 -0.996 -20.381 1.00 83.12 242 ASN A O 1
ATOM 1918 N N . PRO A 1 243 ? -3.589 -1.912 -19.774 1.00 77.62 243 PRO A N 1
ATOM 1919 C CA . PRO A 1 243 ? -3.257 -3.245 -20.283 1.00 77.62 243 PRO A CA 1
ATOM 1920 C C . PRO A 1 243 ? -2.967 -3.276 -21.794 1.00 77.62 243 PRO A C 1
ATOM 1922 O O . PRO A 1 243 ? -2.387 -4.241 -22.286 1.00 77.62 243 PRO A O 1
ATOM 1925 N N . THR A 1 244 ? -3.351 -2.238 -22.549 1.00 82.25 244 THR A N 1
ATOM 1926 C CA . THR A 1 244 ? -2.948 -2.091 -23.958 1.00 82.25 244 THR A CA 1
ATOM 1927 C C . THR A 1 244 ? -1.502 -1.630 -24.130 1.00 82.25 244 THR A C 1
ATOM 1929 O O . THR A 1 244 ? -0.929 -1.810 -25.206 1.00 82.25 244 THR A O 1
ATOM 1932 N N . ASP A 1 245 ? -0.915 -1.015 -23.103 1.00 84.44 245 ASP A N 1
ATOM 1933 C CA . ASP A 1 245 ? 0.477 -0.591 -23.113 1.00 84.44 245 ASP A CA 1
ATOM 1934 C C . ASP A 1 245 ? 1.353 -1.831 -22.908 1.00 84.44 245 ASP A C 1
ATOM 1936 O O . ASP A 1 245 ? 1.248 -2.538 -21.909 1.00 84.44 245 ASP A O 1
ATOM 1940 N N . GLN A 1 246 ? 2.269 -2.089 -23.840 1.00 88.12 246 GLN A N 1
ATOM 1941 C CA . GLN A 1 246 ? 3.268 -3.162 -23.723 1.00 88.12 246 GLN A CA 1
ATOM 1942 C C . GLN A 1 246 ? 4.418 -2.755 -22.784 1.00 88.12 246 GLN A C 1
ATOM 1944 O O . GLN A 1 246 ? 5.592 -2.957 -23.085 1.00 88.12 246 GLN A O 1
ATOM 1949 N N . VAL A 1 247 ? 4.079 -2.095 -21.675 1.00 91.69 247 VAL A N 1
ATOM 1950 C CA . VAL A 1 247 ? 5.020 -1.552 -20.697 1.00 91.69 247 VAL A CA 1
ATOM 1951 C C . VAL A 1 247 ? 4.465 -1.777 -19.298 1.00 91.69 247 VAL A C 1
ATOM 1953 O O . VAL A 1 247 ? 3.378 -1.298 -18.975 1.00 91.69 247 VAL A O 1
ATOM 1956 N N . GLN A 1 248 ? 5.233 -2.457 -18.450 1.00 92.88 248 GLN A N 1
ATOM 1957 C CA . GLN A 1 248 ? 4.975 -2.491 -17.011 1.00 92.88 248 GLN A CA 1
ATOM 1958 C C . GLN A 1 248 ? 5.769 -1.382 -16.326 1.00 92.88 248 GLN A C 1
ATOM 1960 O O . GLN A 1 248 ? 6.943 -1.174 -16.630 1.00 92.88 248 GLN A O 1
ATOM 1965 N N . ARG A 1 249 ? 5.124 -0.674 -15.400 1.00 94.88 249 ARG A N 1
ATOM 1966 C CA . ARG A 1 249 ? 5.717 0.451 -14.673 1.00 94.88 249 ARG A CA 1
ATOM 1967 C C . ARG A 1 249 ? 5.895 0.069 -13.215 1.00 94.88 249 ARG A C 1
ATOM 1969 O O . ARG A 1 249 ? 4.942 -0.387 -12.587 1.00 94.88 249 ARG A O 1
ATOM 1976 N N . TYR A 1 250 ? 7.087 0.291 -12.684 1.00 96.19 250 TYR A N 1
ATOM 1977 C CA . TYR A 1 250 ? 7.402 0.063 -11.277 1.00 96.19 250 TYR A CA 1
ATOM 1978 C C . TYR A 1 250 ? 7.992 1.328 -10.680 1.00 96.19 250 TYR A C 1
ATOM 1980 O O . TYR A 1 250 ? 8.840 1.976 -11.297 1.00 96.19 250 TYR A O 1
ATOM 1988 N N . PHE A 1 251 ? 7.558 1.683 -9.478 1.00 97.00 251 PHE A N 1
ATOM 1989 C CA . PHE A 1 251 ? 8.266 2.684 -8.703 1.00 97.00 251 PHE A CA 1
ATOM 1990 C C . PHE A 1 251 ? 9.591 2.088 -8.215 1.00 97.00 251 PHE A C 1
ATOM 1992 O O . PHE A 1 251 ? 9.639 0.954 -7.743 1.00 97.00 251 PHE A O 1
ATOM 1999 N N . ARG A 1 252 ? 10.673 2.861 -8.313 1.00 95.50 252 ARG A N 1
ATOM 2000 C CA . ARG A 1 252 ? 11.997 2.502 -7.794 1.00 95.50 252 ARG A CA 1
ATOM 2001 C C . ARG A 1 252 ? 11.994 2.636 -6.278 1.00 95.50 252 ARG A C 1
ATOM 2003 O O . ARG A 1 252 ? 12.407 3.662 -5.735 1.00 95.50 252 ARG A O 1
ATOM 2010 N N . HIS A 1 253 ? 11.446 1.634 -5.597 1.00 95.19 253 HIS A N 1
ATOM 2011 C CA . HIS A 1 253 ? 11.223 1.662 -4.151 1.00 95.19 253 HIS A CA 1
ATOM 2012 C C . HIS A 1 253 ? 12.522 1.820 -3.348 1.00 95.19 253 HIS A C 1
ATOM 2014 O O . HIS A 1 253 ? 12.485 2.279 -2.213 1.00 95.19 253 HIS A O 1
ATOM 2020 N N . GLU A 1 254 ? 13.684 1.523 -3.932 1.00 94.12 254 GLU A N 1
ATOM 2021 C CA . GLU A 1 254 ? 14.998 1.786 -3.334 1.00 94.12 254 GLU A CA 1
ATOM 2022 C C . GLU A 1 254 ? 15.276 3.285 -3.152 1.00 94.12 254 GLU A C 1
ATOM 2024 O O . GLU A 1 254 ? 16.110 3.665 -2.334 1.00 94.12 254 GLU A O 1
ATOM 2029 N N . MET A 1 255 ? 14.583 4.144 -3.907 1.00 94.19 255 MET A N 1
ATOM 2030 C CA . MET A 1 255 ? 14.727 5.597 -3.818 1.00 94.19 255 MET A CA 1
ATOM 2031 C C . MET A 1 255 ? 13.893 6.185 -2.679 1.00 94.19 255 MET A C 1
ATOM 2033 O O . MET A 1 255 ? 14.330 7.134 -2.032 1.00 94.19 255 MET A O 1
ATOM 2037 N N . ALA A 1 256 ? 12.693 5.657 -2.438 1.00 96.38 256 ALA A N 1
ATOM 2038 C CA . ALA A 1 256 ? 11.813 6.124 -1.371 1.00 96.38 256 ALA A CA 1
ATOM 2039 C C . ALA A 1 256 ? 10.841 5.017 -0.944 1.00 96.38 256 ALA A C 1
ATOM 2041 O O . ALA A 1 256 ? 9.934 4.638 -1.692 1.00 96.38 256 ALA A O 1
ATOM 2042 N N . MET A 1 257 ? 11.017 4.524 0.280 1.00 97.69 257 MET A N 1
ATOM 2043 C CA . MET A 1 257 ? 10.150 3.532 0.903 1.00 97.69 257 MET A CA 1
ATOM 2044 C C . MET A 1 257 ? 10.201 3.682 2.423 1.00 97.69 257 MET A C 1
ATOM 2046 O O . MET A 1 257 ? 11.259 3.626 3.047 1.00 97.69 257 MET A O 1
ATOM 2050 N N . CYS A 1 258 ? 9.028 3.851 3.023 1.00 98.38 258 CYS A N 1
ATOM 2051 C CA . CYS A 1 258 ? 8.852 3.936 4.468 1.00 98.38 258 CYS A CA 1
ATOM 2052 C C . CYS A 1 258 ? 8.207 2.648 5.018 1.00 98.38 258 CYS A C 1
ATOM 2054 O O . CYS A 1 258 ? 7.669 1.851 4.238 1.00 98.38 258 CYS A O 1
ATOM 2056 N N . PRO A 1 259 ? 8.201 2.441 6.350 1.00 98.56 259 PRO A N 1
ATOM 2057 C CA . PRO A 1 259 ? 7.599 1.257 6.963 1.00 98.56 259 PRO A CA 1
ATOM 2058 C C . PRO A 1 259 ? 6.126 1.057 6.589 1.00 98.56 259 PRO A C 1
ATOM 2060 O O . PRO A 1 259 ? 5.695 -0.074 6.407 1.00 98.56 259 PRO A O 1
ATOM 2063 N N . HIS A 1 260 ? 5.362 2.142 6.417 1.00 98.50 260 HIS A N 1
ATOM 2064 C CA . HIS A 1 260 ? 3.937 2.080 6.074 1.00 98.50 260 HIS A CA 1
ATOM 2065 C C . HIS A 1 260 ? 3.702 1.544 4.653 1.00 98.50 260 HIS A C 1
ATOM 2067 O O . HIS A 1 260 ? 2.827 0.704 4.454 1.00 98.50 260 HIS A O 1
ATOM 2073 N N . LEU A 1 261 ? 4.503 1.992 3.674 1.00 98.62 261 LEU A N 1
ATOM 2074 C CA . LEU A 1 261 ? 4.452 1.477 2.300 1.00 98.62 261 LEU A CA 1
ATOM 2075 C C . LEU A 1 261 ? 4.832 0.003 2.258 1.00 98.62 261 LEU A C 1
ATOM 2077 O O . LEU A 1 261 ? 4.147 -0.778 1.607 1.00 98.62 261 LEU A O 1
ATOM 2081 N N . LEU A 1 262 ? 5.883 -0.385 2.985 1.00 98.62 262 LEU A N 1
ATOM 2082 C CA . LEU A 1 262 ? 6.287 -1.783 3.057 1.00 98.62 262 LEU A CA 1
ATOM 2083 C C . LEU A 1 262 ? 5.206 -2.642 3.729 1.00 98.62 262 LEU A C 1
ATOM 2085 O O . LEU A 1 262 ? 4.852 -3.682 3.189 1.00 98.62 262 LEU A O 1
ATOM 2089 N N . ALA A 1 263 ? 4.637 -2.200 4.852 1.00 98.62 263 ALA A N 1
ATOM 2090 C CA . ALA A 1 263 ? 3.592 -2.934 5.564 1.00 98.62 263 ALA A CA 1
ATOM 2091 C C . ALA A 1 263 ? 2.335 -3.132 4.701 1.00 98.62 263 ALA A C 1
ATOM 2093 O O . ALA A 1 263 ? 1.865 -4.257 4.541 1.00 98.62 263 ALA A O 1
ATOM 2094 N N . PHE A 1 264 ? 1.813 -2.074 4.071 1.00 98.56 264 PHE A N 1
ATOM 2095 C CA . PHE A 1 264 ? 0.673 -2.223 3.161 1.00 98.56 264 PHE A CA 1
ATOM 2096 C C . PHE A 1 264 ? 1.036 -2.969 1.870 1.00 98.56 264 PHE A C 1
ATOM 2098 O O . PHE A 1 264 ? 0.211 -3.722 1.359 1.00 98.56 264 PHE A O 1
ATOM 2105 N N . GLY A 1 265 ? 2.263 -2.828 1.364 1.00 98.19 265 GLY A N 1
ATOM 2106 C CA . GLY A 1 265 ? 2.772 -3.614 0.239 1.00 98.19 265 GLY A CA 1
ATOM 2107 C C . GLY A 1 265 ? 2.789 -5.111 0.555 1.00 98.19 265 GLY A C 1
ATOM 2108 O O . GLY A 1 265 ? 2.296 -5.908 -0.242 1.00 98.19 265 GLY A O 1
ATOM 2109 N N . ILE A 1 266 ? 3.244 -5.492 1.755 1.00 98.12 266 ILE A N 1
ATOM 2110 C CA . ILE A 1 266 ? 3.156 -6.864 2.274 1.00 98.12 266 ILE A CA 1
ATOM 2111 C C . ILE A 1 266 ? 1.696 -7.325 2.298 1.00 98.12 266 ILE A C 1
ATOM 2113 O O . ILE A 1 266 ? 1.404 -8.418 1.825 1.00 98.12 266 ILE A O 1
ATOM 2117 N N . LEU A 1 267 ? 0.772 -6.498 2.789 1.00 98.00 267 LEU A N 1
ATOM 2118 C CA . LEU A 1 267 ? -0.639 -6.866 2.931 1.00 98.00 267 LEU A CA 1
ATOM 2119 C C . LEU A 1 267 ? -1.428 -6.950 1.627 1.00 98.00 267 LEU A C 1
ATOM 2121 O O . LEU A 1 267 ? -2.395 -7.692 1.602 1.00 98.00 267 LEU A O 1
ATOM 2125 N N . LEU A 1 268 ? -1.102 -6.162 0.598 1.00 97.12 268 LEU A N 1
ATOM 2126 C CA . LEU A 1 268 ? -1.982 -5.972 -0.569 1.00 97.12 268 LEU A CA 1
ATOM 2127 C C . LEU A 1 268 ? -1.323 -6.302 -1.912 1.00 97.12 268 LEU A C 1
ATOM 2129 O O . LEU A 1 268 ? -2.020 -6.519 -2.899 1.00 97.12 268 LEU A O 1
ATOM 2133 N N . GLN A 1 269 ? 0.008 -6.381 -1.975 1.00 96.38 269 GLN A N 1
ATOM 2134 C CA . GLN A 1 269 ? 0.738 -6.665 -3.218 1.00 96.38 269 GLN A CA 1
ATOM 2135 C C . GLN A 1 269 ? 1.379 -8.060 -3.234 1.00 96.38 269 GLN A C 1
ATOM 2137 O O . GLN A 1 269 ? 2.080 -8.398 -4.183 1.00 96.38 269 GLN A O 1
ATOM 2142 N N . THR A 1 270 ? 1.119 -8.910 -2.235 1.00 95.19 270 THR A N 1
ATOM 2143 C CA . THR A 1 270 ? 1.724 -10.253 -2.129 1.00 95.19 270 THR A CA 1
ATOM 2144 C C . THR A 1 270 ? 0.707 -11.363 -2.418 1.00 95.19 270 THR A C 1
ATOM 2146 O O . THR A 1 270 ? 0.507 -11.729 -3.575 1.00 95.19 270 THR A O 1
ATOM 2149 N N . SER A 1 271 ? 0.004 -11.862 -1.400 1.00 95.12 271 SER A N 1
ATOM 2150 C CA . SER A 1 271 ? -0.948 -12.968 -1.443 1.00 95.12 271 SER A CA 1
ATOM 2151 C C . SER A 1 271 ? -2.124 -12.699 -0.508 1.00 95.12 271 SER A C 1
ATOM 2153 O O . SER A 1 271 ? -1.934 -12.213 0.605 1.00 95.12 271 SER A O 1
ATOM 2155 N N . THR A 1 272 ? -3.328 -13.096 -0.924 1.00 95.19 272 THR A N 1
ATOM 2156 C CA . THR A 1 272 ? -4.556 -12.996 -0.116 1.00 95.19 272 THR A CA 1
ATOM 2157 C C . THR A 1 272 ? -4.427 -13.697 1.236 1.00 95.19 272 THR A C 1
ATOM 2159 O O . THR A 1 272 ? -5.051 -13.274 2.207 1.00 95.19 272 THR A O 1
ATOM 2162 N N . ARG A 1 273 ? -3.577 -14.732 1.330 1.00 95.50 273 ARG A N 1
ATOM 2163 C CA . ARG A 1 273 ? -3.275 -15.442 2.583 1.00 95.50 273 ARG A CA 1
ATOM 2164 C C . ARG A 1 273 ? -2.648 -14.520 3.630 1.00 95.50 273 ARG A C 1
ATOM 2166 O O . ARG A 1 273 ? -3.011 -14.616 4.796 1.00 95.50 273 ARG A O 1
ATOM 2173 N N . ILE A 1 274 ? -1.755 -13.619 3.211 1.00 96.50 274 ILE A N 1
ATOM 2174 C CA . ILE A 1 274 ? -1.104 -12.653 4.105 1.00 96.50 274 ILE A CA 1
ATOM 2175 C C . ILE A 1 274 ? -2.145 -11.679 4.660 1.00 96.50 274 ILE A C 1
ATOM 2177 O O . ILE A 1 274 ? -2.240 -11.508 5.874 1.00 96.50 274 ILE A O 1
ATOM 2181 N N . LEU A 1 275 ? -2.977 -11.094 3.789 1.00 96.44 275 LEU A N 1
ATOM 2182 C CA . LEU A 1 275 ? -4.045 -10.193 4.226 1.00 96.44 275 LEU A CA 1
ATOM 2183 C C . LEU A 1 275 ? -5.001 -10.892 5.196 1.00 96.44 275 LEU A C 1
ATOM 2185 O O . LEU A 1 275 ? -5.294 -10.359 6.264 1.00 96.44 275 LEU A O 1
ATOM 2189 N N . ALA A 1 276 ? -5.459 -12.098 4.847 1.00 95.44 276 ALA A N 1
ATOM 2190 C CA . ALA A 1 276 ? -6.372 -12.883 5.671 1.00 95.44 276 ALA A CA 1
ATOM 2191 C C . ALA A 1 276 ? -5.765 -13.253 7.033 1.00 95.44 276 ALA A C 1
ATOM 2193 O O . ALA A 1 276 ? -6.480 -13.274 8.033 1.00 95.44 276 ALA A O 1
ATOM 2194 N N . TYR A 1 277 ? -4.458 -13.513 7.103 1.00 95.75 277 TYR A N 1
ATOM 2195 C CA . TYR A 1 277 ? -3.777 -13.764 8.368 1.00 95.75 277 TYR A CA 1
ATOM 2196 C C . TYR A 1 277 ? -3.856 -12.545 9.292 1.00 95.75 277 TYR A C 1
ATOM 2198 O O . TYR A 1 277 ? -4.360 -12.658 10.407 1.00 95.75 277 TYR A O 1
ATOM 2206 N N . PHE A 1 278 ? -3.444 -11.364 8.825 1.00 96.69 278 PHE A N 1
ATOM 2207 C CA . PHE A 1 278 ? -3.408 -10.165 9.672 1.00 96.69 278 PHE A CA 1
ATOM 2208 C C . PHE A 1 278 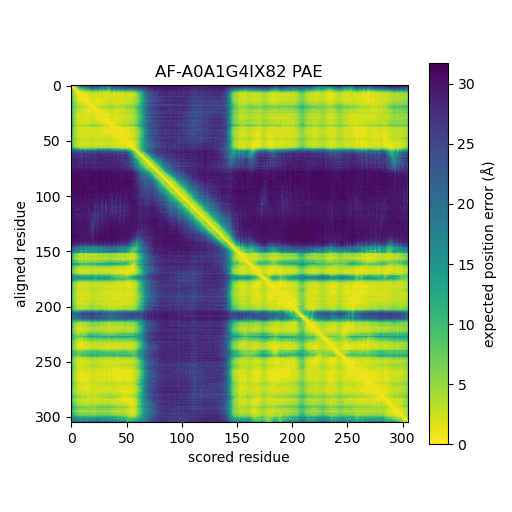? -4.794 -9.587 9.996 1.00 96.69 278 PHE A C 1
ATOM 2210 O O . PHE A 1 278 ? -4.963 -8.959 11.041 1.00 96.69 278 PHE A O 1
ATOM 2217 N N . THR A 1 279 ? -5.793 -9.829 9.144 1.00 95.38 279 THR A N 1
ATOM 2218 C CA . THR A 1 279 ? -7.172 -9.349 9.354 1.00 95.38 279 THR A CA 1
ATOM 2219 C C . THR A 1 279 ? -8.040 -10.335 10.137 1.00 95.38 279 THR A C 1
ATOM 2221 O O . THR A 1 279 ? -8.723 -9.923 11.070 1.00 95.38 279 THR A O 1
ATOM 2224 N N . HIS A 1 280 ? -7.992 -11.636 9.825 1.00 93.00 280 HIS A N 1
ATOM 2225 C CA . HIS A 1 280 ? -8.875 -12.635 10.442 1.00 93.00 280 HIS A CA 1
ATOM 2226 C C . HIS A 1 280 ? -8.207 -13.485 11.528 1.00 93.00 280 HIS A C 1
ATOM 2228 O O . HIS A 1 280 ? -8.884 -13.901 12.462 1.00 93.00 280 HIS A O 1
ATOM 2234 N N . THR A 1 281 ? -6.912 -13.795 11.401 1.00 91.94 281 THR A N 1
ATOM 2235 C CA . THR A 1 281 ? -6.230 -14.723 12.327 1.00 91.94 281 THR A CA 1
ATOM 2236 C C . THR A 1 281 ? -5.578 -13.972 13.483 1.00 91.94 281 THR A C 1
ATOM 2238 O O . THR A 1 281 ? -5.922 -14.198 14.638 1.00 91.94 281 THR A O 1
ATOM 2241 N N . ASN A 1 282 ? -4.668 -13.047 13.174 1.00 91.56 282 ASN A N 1
ATOM 2242 C CA . ASN A 1 282 ? -3.980 -12.223 14.168 1.00 91.56 282 ASN A CA 1
ATOM 2243 C C . ASN A 1 282 ? -4.846 -11.031 14.620 1.00 91.56 282 ASN A C 1
ATOM 2245 O O . ASN A 1 282 ? -4.706 -10.544 15.740 1.00 91.56 282 ASN A O 1
ATOM 2249 N N . MET A 1 283 ? -5.772 -10.585 13.759 1.00 93.56 283 MET A N 1
ATOM 2250 C CA . MET A 1 283 ? -6.687 -9.458 14.004 1.00 93.56 283 MET A CA 1
ATOM 2251 C C . MET A 1 283 ? -5.958 -8.176 14.442 1.00 93.56 283 MET A C 1
ATOM 2253 O O . MET A 1 283 ? -6.388 -7.467 15.355 1.00 93.56 283 MET A O 1
ATOM 2257 N N . THR A 1 284 ? -4.822 -7.891 13.810 1.00 96.88 284 THR A N 1
ATOM 2258 C CA . THR A 1 284 ? -4.006 -6.700 14.079 1.00 96.88 284 THR A CA 1
ATOM 2259 C C . THR A 1 284 ? -4.164 -5.622 13.012 1.00 96.88 284 THR A C 1
ATOM 2261 O O . THR A 1 284 ? -3.784 -4.478 13.239 1.00 96.88 284 THR A O 1
ATOM 2264 N N . VAL A 1 285 ? -4.771 -5.949 11.871 1.00 97.62 285 VAL A N 1
ATOM 2265 C CA . VAL A 1 285 ? -5.121 -4.996 10.813 1.00 97.62 285 VAL A CA 1
ATOM 2266 C C . VAL A 1 285 ? -6.635 -4.972 10.664 1.00 97.62 285 VAL A C 1
ATOM 2268 O O . VAL A 1 285 ? -7.259 -6.018 10.494 1.00 97.62 285 VAL A O 1
ATOM 2271 N N . TYR A 1 286 ? -7.234 -3.783 10.703 1.00 96.94 286 TYR A N 1
ATOM 2272 C CA . TYR A 1 286 ? -8.687 -3.637 10.648 1.00 96.94 286 TYR A CA 1
ATOM 2273 C C . TYR A 1 286 ? -9.170 -3.332 9.237 1.00 96.94 286 TYR A C 1
ATOM 2275 O O . TYR A 1 286 ? -8.723 -2.377 8.603 1.00 96.94 286 TYR A O 1
ATOM 2283 N N . LEU A 1 287 ? -10.135 -4.119 8.775 1.00 95.25 287 LEU A N 1
ATOM 2284 C CA . LEU A 1 287 ? -10.810 -3.930 7.502 1.00 95.25 287 LEU A CA 1
ATOM 2285 C C . LEU A 1 287 ? -12.227 -3.404 7.774 1.00 95.25 287 LEU A C 1
ATOM 2287 O O . LEU A 1 287 ? -13.020 -4.077 8.425 1.00 95.25 287 LEU A O 1
ATOM 2291 N N . ILE A 1 288 ? -12.533 -2.182 7.331 1.00 94.25 288 ILE A N 1
ATOM 2292 C CA . ILE A 1 288 ? -13.765 -1.471 7.708 1.00 94.25 288 ILE A CA 1
ATOM 2293 C C . ILE A 1 288 ? -14.504 -1.011 6.454 1.00 94.25 288 ILE A C 1
ATOM 2295 O O . ILE A 1 288 ? -13.966 -0.256 5.648 1.00 94.25 288 ILE A O 1
ATOM 2299 N N . THR A 1 289 ? -15.763 -1.414 6.296 1.00 92.88 289 THR A N 1
ATOM 2300 C CA . THR A 1 289 ? -16.632 -0.884 5.238 1.00 92.88 289 THR A CA 1
ATOM 2301 C C . THR A 1 289 ? -17.246 0.446 5.652 1.00 92.88 289 THR A C 1
ATOM 2303 O O . THR A 1 289 ? -17.837 0.546 6.725 1.00 92.88 289 THR A O 1
ATOM 2306 N N . VAL A 1 290 ? -17.187 1.431 4.767 1.00 92.44 290 VAL A N 1
ATOM 2307 C CA . VAL A 1 290 ? -17.835 2.732 4.910 1.00 92.44 290 VAL A CA 1
ATOM 2308 C C . VAL A 1 290 ? -18.921 2.836 3.849 1.00 92.44 290 VAL A C 1
ATOM 2310 O O . VAL A 1 290 ? -18.648 2.743 2.653 1.00 92.44 290 VAL A O 1
ATOM 2313 N N . GLN A 1 291 ? -20.161 3.010 4.293 1.00 90.94 291 GLN A N 1
ATOM 2314 C CA . GLN A 1 291 ? -21.334 3.098 3.414 1.00 90.94 291 GLN A CA 1
ATOM 2315 C C . GLN A 1 291 ? -21.808 4.546 3.247 1.00 90.94 291 GLN A C 1
ATOM 2317 O O . GLN A 1 291 ? -22.454 4.890 2.256 1.00 90.94 291 GLN A O 1
ATOM 2322 N N . ASN A 1 292 ? -21.495 5.405 4.219 1.00 90.69 292 ASN A N 1
ATOM 2323 C CA . ASN A 1 292 ? -21.900 6.799 4.226 1.00 90.69 292 ASN A CA 1
ATOM 2324 C C . ASN A 1 292 ? -20.790 7.688 3.635 1.00 90.69 292 ASN A C 1
ATOM 2326 O O . ASN A 1 292 ? -19.626 7.601 4.026 1.00 90.69 292 ASN A O 1
ATOM 2330 N N . LEU A 1 293 ? -21.153 8.558 2.687 1.00 90.94 293 LEU A N 1
ATOM 2331 C CA . LEU A 1 293 ? -20.210 9.486 2.059 1.00 90.94 293 LEU A CA 1
ATOM 2332 C C . LEU A 1 293 ? -19.630 10.497 3.060 1.00 90.94 293 LEU A C 1
ATOM 2334 O O . LEU A 1 293 ? -18.450 10.811 2.968 1.00 90.94 293 LEU A O 1
ATOM 2338 N N . ASP A 1 294 ? -20.417 10.977 4.018 1.00 91.00 294 ASP A N 1
ATOM 2339 C CA . ASP A 1 294 ? -19.966 11.918 5.043 1.00 91.00 294 ASP A CA 1
ATOM 2340 C C . ASP A 1 294 ? -18.925 11.265 5.960 1.00 91.00 294 ASP A C 1
ATOM 2342 O O . ASP A 1 294 ? -17.891 11.862 6.244 1.00 91.00 294 ASP A O 1
ATOM 2346 N N . GLU A 1 295 ? -19.134 10.004 6.358 1.00 90.50 295 GLU A N 1
ATOM 2347 C CA . GLU A 1 295 ? -18.126 9.229 7.098 1.00 90.50 295 GLU A CA 1
ATOM 2348 C C . GLU A 1 295 ? -16.849 9.048 6.274 1.00 90.50 295 GLU A C 1
ATOM 2350 O O . GLU A 1 295 ? -15.748 9.238 6.790 1.00 90.50 295 GLU A O 1
ATOM 2355 N N . TRP A 1 296 ? -16.987 8.754 4.978 1.00 92.12 296 TRP A N 1
ATOM 2356 C CA . TRP A 1 296 ? -15.847 8.638 4.072 1.00 92.12 296 TRP A CA 1
ATOM 2357 C C . TRP A 1 296 ? -15.068 9.953 3.952 1.00 92.12 296 TRP A C 1
ATOM 2359 O O . TRP A 1 296 ? -13.839 9.957 4.007 1.00 92.12 296 TRP A O 1
ATOM 2369 N N . LEU A 1 297 ? -15.762 11.084 3.822 1.00 90.19 297 LEU A N 1
ATOM 2370 C CA . LEU A 1 297 ? -15.146 12.409 3.762 1.00 90.19 297 LEU A CA 1
ATOM 2371 C C . LEU A 1 297 ? -14.495 12.792 5.096 1.00 90.19 297 LEU A C 1
ATOM 2373 O O . LEU A 1 297 ? -13.391 13.334 5.089 1.00 90.19 297 LEU A O 1
ATOM 2377 N N . ASN A 1 298 ? -15.102 12.433 6.230 1.00 89.00 298 ASN A N 1
ATOM 2378 C CA . ASN A 1 298 ? -14.547 12.689 7.560 1.00 89.00 298 ASN A CA 1
ATOM 2379 C C . ASN A 1 298 ? -13.176 12.029 7.770 1.00 89.00 298 ASN A C 1
ATOM 2381 O O . ASN A 1 298 ? -12.325 12.610 8.442 1.00 89.00 298 ASN A O 1
ATOM 2385 N N . LEU A 1 299 ? -12.907 10.882 7.131 1.00 86.81 299 LEU A N 1
ATOM 2386 C CA . LEU A 1 299 ? -11.581 10.241 7.155 1.00 86.81 299 LEU A CA 1
ATOM 2387 C C . LEU A 1 299 ? -10.465 11.108 6.541 1.00 86.81 299 LEU A C 1
ATOM 2389 O O . LE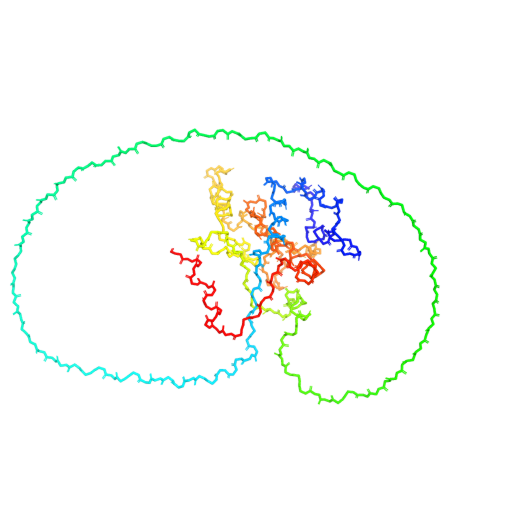U A 1 299 ? -9.288 10.814 6.739 1.00 86.81 299 LEU A O 1
ATOM 2393 N N . HIS A 1 300 ? -10.812 12.155 5.787 1.00 84.38 300 HIS A N 1
ATOM 2394 C CA . HIS A 1 300 ? -9.861 13.022 5.091 1.00 84.38 300 HIS A CA 1
ATOM 2395 C C . HIS A 1 300 ? -9.634 14.368 5.791 1.00 84.38 300 HIS A C 1
ATOM 2397 O O . HIS A 1 300 ? -8.674 15.057 5.449 1.00 84.38 300 HIS A O 1
ATOM 2403 N N . LEU A 1 301 ? -10.480 14.747 6.757 1.00 81.06 301 LEU A N 1
ATOM 2404 C CA . LEU A 1 301 ? -10.504 16.107 7.314 1.00 81.06 301 LEU A CA 1
ATOM 2405 C C . LEU A 1 301 ? -9.224 16.508 8.058 1.00 81.06 301 LEU A C 1
ATOM 2407 O O . LEU A 1 301 ? -8.891 17.683 8.054 1.00 81.06 301 LEU A O 1
ATOM 2411 N N . ASN A 1 302 ? -8.491 15.550 8.630 1.00 75.81 302 ASN A N 1
ATOM 2412 C CA . ASN A 1 302 ? -7.276 15.822 9.413 1.00 75.81 302 ASN A CA 1
ATOM 2413 C C . ASN A 1 302 ? -5.987 15.408 8.685 1.00 75.81 302 ASN A C 1
ATOM 2415 O O . ASN A 1 302 ? -4.948 15.248 9.316 1.00 75.81 302 ASN A O 1
ATOM 2419 N N . VAL A 1 303 ? -6.052 15.129 7.378 1.00 74.19 303 VAL A N 1
ATOM 2420 C CA . VAL A 1 303 ? -4.888 14.657 6.601 1.00 74.19 303 VAL A CA 1
ATOM 2421 C C . VAL A 1 303 ? -4.039 15.823 6.084 1.00 74.19 303 VAL A C 1
ATOM 2423 O O . VAL A 1 303 ? -2.847 15.648 5.840 1.00 74.19 303 VAL A O 1
ATOM 2426 N N . VAL A 1 304 ? -4.644 16.996 5.897 1.00 66.56 304 VAL A N 1
ATOM 2427 C CA . VAL A 1 304 ? -3.985 18.210 5.407 1.00 66.56 304 VAL A CA 1
ATOM 2428 C C . VAL A 1 304 ? -4.361 19.347 6.351 1.00 66.56 304 VAL A C 1
ATOM 2430 O O . VAL A 1 304 ? -5.521 19.755 6.352 1.00 66.56 304 VAL A O 1
ATOM 2433 N N . ASP A 1 305 ? -3.386 19.821 7.124 1.00 51.81 305 ASP A N 1
ATOM 2434 C CA . ASP A 1 305 ? -3.478 21.048 7.927 1.00 51.81 305 ASP A CA 1
ATOM 2435 C C . ASP A 1 305 ? -2.915 22.256 7.158 1.00 51.81 305 ASP A C 1
ATOM 2437 O O . ASP A 1 305 ? -1.910 22.085 6.421 1.00 51.81 305 ASP A O 1
#

Sequence (305 aa):
MSNDPFVDYSQLLSHLLTDEGDLNDGVVSFLYHLFPGDLFVRAMSLLDSRDMFIYLFDKAQGTCKHSESTETEPDRDPSLSTSHNSEDRVVKKGLEQNQRDFTPETTEPLYLQTAVDRKLDANSVQNETTNSRESTAPPSTSNVSSGIEEKNMVEALYDPAHKIMNRLVVKQNNEQTSPICVDLERWFCSCEEFNAQFLQNVVNCTSAGPTDQSTLYSRAVQDLDTKHSPPRSDRFAQLPHNPTDQVQRYFRHEMAMCPHLLAFGILLQTSTRILAYFTHTNMTVYLITVQNLDEWLNLHLNVVD

Mean predicted aligned error: 15.46 Å

Foldseek 3Di:
DPPDPDDQVQALLLVCADPVGDGDPVSLVVVCVVDPPSLSVLLVCLLQVLQKEKEWEDQLVPPPPPPPPDDDDDDDDDDDDDDDDDDDDDDDDDDDDDDDDDDDDDDDDDDDDDDDDDDDDDDDDDDDDDDDDDDDDDDDDDDDDPDQDPVNVLVLLQDPVRPIDMWIWGDDPDPPDFIWTADLQVRDILDPQQVVLCCVQQVVPPVDPPPDPQDSCNRFKDKDAQPVPPDDPRQQQWHDDDPVDSITMGTPCVSGDHSSSVNVSSQRRHDSSSVCCSCPPSNSHDYHYDHDVVVVVVSCPRSPD

Nearest PDB structures (foldseek):
  5xyn-assembly1_D  TM=8.993E-01  e=1.373E-17  Saccharomyces cerevisiae S288C
  6dex-assembly1_B  TM=8.841E-01  e=1.086E-17  Eremothecium gossypii ATCC 10895

Solvent-accessible surface area (backbone atoms only — not comparable to full-atom values): 19770 Å² total; per-residue (Å²): 129,84,86,69,81,84,74,52,54,14,62,57,56,44,46,39,42,43,97,88,67,47,77,26,64,70,48,52,58,49,42,53,73,71,36,69,90,56,32,45,57,51,13,52,50,45,53,66,63,58,36,36,37,40,39,34,56,48,68,75,76,64,81,68,76,71,74,77,78,80,79,77,78,80,87,79,86,81,81,86,84,86,87,86,88,87,83,88,85,91,82,91,82,90,85,85,88,84,90,77,92,79,87,81,91,80,83,87,83,81,88,85,90,81,90,81,90,81,89,85,82,86,88,88,89,85,89,86,89,85,88,90,83,89,85,89,82,81,88,76,91,70,88,76,77,75,67,84,48,75,80,49,48,59,52,35,74,67,36,84,89,45,81,68,54,66,48,38,37,34,61,54,97,47,93,88,51,60,52,35,43,47,38,66,64,76,73,44,51,70,43,67,66,29,50,51,33,34,44,50,53,49,70,57,53,73,91,55,65,105,77,68,79,76,48,64,60,69,65,41,41,46,77,42,70,38,84,87,39,82,78,76,86,52,42,52,51,35,36,83,62,59,89,86,49,60,44,51,38,29,47,47,50,90,48,43,70,35,36,66,58,51,36,50,38,52,41,66,28,38,35,69,67,51,32,47,37,36,44,71,70,71,57,19,32,48,79,43,81,38,70,48,68,68,62,56,50,56,76,52,66,58,64,67,132

pLDDT: mean 75.18, std 25.01, range [27.67, 98.62]

Secondary structure (DSSP, 8-state):
---PPP--HHHHHHTTB-TTSSB-HHHHHHHHHHSSTTHHHHHHHHHHTT-EEEEEE-GGG---------PPPPPPP------------------------------------------------------------PPP---------HHHHHHHHH-TTS---EEEEE--SSTTSPPEEEETTTTEE-SHHHHHHHIIIIIS---S-TT----HHHHHEEEEE-SSSPPP---TTEEP--TTSSEEEEE-TTTS--HHHHHHHHHHSS-HHHHHIIIIIS--EEEEEE--HHHHHHTTTTS--